Protein AF-A0A7V2IBV8-F1 (afdb_monomer)

Structure (mmCIF, N/CA/C/O backbone):
data_AF-A0A7V2IBV8-F1
#
_entry.id   AF-A0A7V2IBV8-F1
#
loop_
_atom_site.group_PDB
_atom_site.id
_atom_site.type_symbol
_atom_site.label_atom_id
_atom_site.label_alt_id
_atom_site.label_comp_id
_atom_site.label_asym_id
_atom_site.label_entity_id
_atom_site.label_seq_id
_atom_site.pdbx_PDB_ins_code
_atom_site.Cartn_x
_atom_site.Cartn_y
_atom_site.Cartn_z
_atom_site.occupancy
_atom_site.B_iso_or_equiv
_atom_site.auth_seq_id
_atom_site.auth_comp_id
_atom_site.auth_asym_id
_atom_site.auth_atom_id
_atom_site.pdbx_PDB_model_num
ATOM 1 N N . MET A 1 1 ? 35.297 37.757 -36.495 1.00 44.62 1 MET A N 1
ATOM 2 C CA . MET A 1 1 ? 34.012 38.480 -36.380 1.00 44.62 1 MET A CA 1
ATOM 3 C C . MET A 1 1 ? 33.900 39.013 -34.962 1.00 44.62 1 MET A C 1
ATOM 5 O O . MET A 1 1 ? 33.622 38.251 -34.048 1.00 44.62 1 MET A O 1
ATOM 9 N N . HIS A 1 2 ? 34.219 40.292 -34.773 1.00 39.28 2 HIS A N 1
ATOM 10 C CA . HIS A 1 2 ? 34.050 40.992 -33.503 1.00 39.28 2 HIS A CA 1
ATOM 11 C C . HIS A 1 2 ? 32.586 41.405 -33.332 1.00 39.28 2 HIS A C 1
ATOM 13 O O . HIS A 1 2 ? 32.023 42.020 -34.237 1.00 39.28 2 HIS A O 1
ATOM 19 N N . ARG A 1 3 ? 31.988 41.108 -32.174 1.00 49.66 3 ARG A N 1
ATOM 20 C CA . ARG A 1 3 ? 30.781 41.791 -31.694 1.00 49.66 3 ARG A CA 1
ATOM 21 C C . ARG A 1 3 ? 30.911 42.106 -30.206 1.00 49.66 3 ARG A C 1
ATOM 23 O O . ARG A 1 3 ? 31.011 41.217 -29.370 1.00 49.66 3 ARG A O 1
ATOM 30 N N . THR A 1 4 ? 30.938 43.403 -29.944 1.00 48.22 4 THR A N 1
ATOM 31 C CA . THR A 1 4 ? 30.864 44.109 -28.664 1.00 48.22 4 THR A CA 1
ATOM 32 C C . THR A 1 4 ? 29.471 43.964 -28.029 1.00 48.22 4 THR A C 1
ATOM 34 O O . THR A 1 4 ? 28.487 44.008 -28.771 1.00 48.22 4 THR A O 1
ATOM 37 N N . PRO A 1 5 ? 29.347 43.889 -26.691 1.00 62.25 5 PRO A N 1
ATOM 38 C CA . PRO A 1 5 ? 28.114 44.221 -25.974 1.00 62.25 5 PRO A CA 1
ATOM 39 C C . PRO A 1 5 ? 28.159 45.630 -25.327 1.00 62.25 5 PRO A C 1
ATOM 41 O O . PRO A 1 5 ? 29.247 46.151 -25.072 1.00 62.25 5 PRO A O 1
ATOM 44 N N . PRO A 1 6 ? 26.996 46.276 -25.094 1.00 52.66 6 PRO A N 1
ATOM 45 C CA . PRO A 1 6 ? 26.903 47.700 -24.774 1.00 52.66 6 PRO A CA 1
ATOM 46 C C . PRO A 1 6 ? 26.998 48.030 -23.275 1.00 52.66 6 PRO A C 1
ATOM 48 O O . PRO A 1 6 ? 26.854 47.179 -22.401 1.00 52.66 6 PRO A O 1
ATOM 51 N N . ALA A 1 7 ? 27.233 49.319 -23.026 1.00 40.72 7 ALA A N 1
ATOM 52 C CA . ALA A 1 7 ? 27.441 49.968 -21.740 1.00 40.72 7 ALA A CA 1
ATOM 53 C C . ALA A 1 7 ? 26.173 50.103 -20.875 1.00 40.72 7 ALA A C 1
ATOM 55 O O . ALA A 1 7 ? 25.093 50.395 -21.387 1.00 40.72 7 ALA A O 1
ATOM 56 N N . THR A 1 8 ? 26.354 50.062 -19.550 1.00 43.19 8 THR A N 1
ATOM 57 C CA . THR A 1 8 ? 25.396 50.602 -18.572 1.00 43.19 8 THR A CA 1
ATOM 58 C C . THR A 1 8 ? 26.091 51.496 -17.543 1.00 43.19 8 THR A C 1
ATOM 60 O O . THR A 1 8 ? 26.910 51.066 -16.739 1.00 43.19 8 THR A O 1
ATOM 63 N N . VAL A 1 9 ? 25.725 52.770 -17.671 1.00 44.34 9 VAL A N 1
ATOM 64 C CA . VAL A 1 9 ? 25.751 53.945 -16.789 1.00 44.34 9 VAL A CA 1
ATOM 65 C C . VAL A 1 9 ? 26.036 53.701 -15.298 1.00 44.34 9 VAL A C 1
ATOM 67 O O . VAL A 1 9 ? 25.312 52.988 -14.609 1.00 44.34 9 VAL A O 1
ATOM 70 N N . GLY A 1 10 ? 27.048 54.415 -14.791 1.00 34.19 10 GLY A N 1
ATOM 71 C CA . GLY A 1 10 ? 27.382 54.525 -13.373 1.00 34.19 10 GLY A CA 1
ATOM 72 C C . GLY A 1 10 ? 26.438 55.451 -12.598 1.00 34.19 10 GLY A C 1
ATOM 73 O O . GLY A 1 10 ? 26.256 56.619 -12.945 1.00 34.19 10 GLY A O 1
ATOM 74 N N . GLY A 1 11 ? 25.877 54.926 -11.508 1.00 35.75 11 GLY A N 1
ATOM 75 C CA . GLY A 1 11 ? 25.189 55.691 -10.471 1.00 35.75 11 GLY A CA 1
ATOM 76 C C . GLY A 1 11 ? 26.185 56.211 -9.435 1.00 35.75 11 GLY A C 1
ATOM 77 O O . GLY A 1 11 ? 26.921 55.442 -8.822 1.00 35.75 11 GLY A O 1
ATOM 78 N N . ARG A 1 12 ? 26.220 57.534 -9.258 1.00 38.97 12 ARG A N 1
ATOM 79 C CA . ARG A 1 12 ? 27.031 58.232 -8.252 1.00 38.97 12 ARG A CA 1
ATOM 80 C C . ARG A 1 12 ? 26.492 57.976 -6.842 1.00 38.97 12 ARG A C 1
ATOM 82 O O . ARG A 1 12 ? 25.310 58.190 -6.584 1.00 38.97 12 ARG A O 1
ATOM 89 N N . ALA A 1 13 ? 27.390 57.610 -5.931 1.00 38.94 13 ALA A N 1
ATOM 90 C CA . ALA A 1 13 ? 27.161 57.610 -4.491 1.00 38.94 13 ALA A CA 1
ATOM 91 C C . ALA A 1 13 ? 26.890 59.038 -3.978 1.00 38.94 13 ALA A C 1
ATOM 93 O O . ALA A 1 13 ? 27.551 59.993 -4.396 1.00 38.94 13 ALA A O 1
ATOM 94 N N . ARG A 1 14 ? 25.927 59.178 -3.060 1.00 44.12 14 ARG A N 1
ATOM 95 C CA . ARG A 1 14 ? 25.696 60.394 -2.265 1.00 44.12 14 ARG A CA 1
ATOM 96 C C . ARG A 1 14 ? 26.063 60.130 -0.796 1.00 44.12 14 ARG A C 1
ATOM 98 O O . ARG A 1 14 ? 25.846 59.009 -0.339 1.00 44.12 14 ARG A O 1
ATOM 105 N N . PRO A 1 15 ? 26.626 61.121 -0.082 1.00 40.22 15 PRO A N 1
ATOM 106 C CA . PRO A 1 15 ? 27.240 60.917 1.224 1.00 40.22 15 PRO A CA 1
ATOM 107 C C . PRO A 1 15 ? 26.240 60.982 2.384 1.00 40.22 15 PRO A C 1
ATOM 109 O O . PRO A 1 15 ? 25.151 61.546 2.263 1.00 40.22 15 PRO A O 1
ATOM 112 N N . ALA A 1 16 ? 26.666 60.388 3.500 1.00 39.97 16 ALA A N 1
ATOM 113 C CA . ALA A 1 16 ? 26.000 60.368 4.794 1.00 39.97 16 ALA A CA 1
ATOM 114 C C . ALA A 1 16 ? 25.806 61.782 5.366 1.00 39.97 16 ALA A C 1
ATOM 116 O O . ALA A 1 16 ? 26.677 62.641 5.231 1.00 39.97 16 ALA A O 1
ATOM 117 N N . LEU A 1 17 ? 24.663 61.993 6.019 1.00 38.12 17 LEU A N 1
ATOM 118 C CA . LEU A 1 17 ? 24.371 63.178 6.817 1.00 38.12 17 LEU A CA 1
ATOM 119 C C . LEU A 1 17 ? 24.191 62.752 8.273 1.00 38.12 17 LEU A C 1
ATOM 121 O O . LEU A 1 17 ? 23.223 62.075 8.620 1.00 38.12 17 LEU A O 1
ATOM 125 N N . ASP A 1 18 ? 25.148 63.179 9.091 1.00 35.75 18 ASP A N 1
ATOM 126 C CA . ASP A 1 18 ? 25.077 63.226 10.545 1.00 35.75 18 ASP A CA 1
ATOM 127 C C . ASP A 1 18 ? 23.963 64.178 10.996 1.00 35.75 18 ASP A C 1
ATOM 129 O O . ASP A 1 18 ? 23.793 65.269 10.447 1.00 35.75 18 ASP A O 1
ATOM 133 N N . THR A 1 19 ? 23.229 63.801 12.043 1.00 44.44 19 THR A N 1
ATOM 134 C CA . THR A 1 19 ? 22.403 64.735 12.825 1.00 44.44 19 THR A CA 1
ATOM 135 C C . THR A 1 19 ? 22.547 64.458 14.327 1.00 44.44 19 THR A C 1
ATOM 137 O O . THR A 1 19 ? 22.815 63.321 14.716 1.00 44.44 19 THR A O 1
ATOM 140 N N . PRO A 1 20 ? 22.450 65.500 15.178 1.00 40.41 20 PRO A N 1
ATOM 141 C CA . PRO A 1 20 ? 23.102 65.542 16.483 1.00 40.41 20 PRO A CA 1
ATOM 142 C C . PRO A 1 20 ? 22.219 65.035 17.626 1.00 40.41 20 PRO A C 1
ATOM 144 O O . PRO A 1 20 ? 20.991 65.052 17.555 1.00 40.41 20 PRO A O 1
ATOM 147 N N . GLY A 1 21 ? 22.889 64.636 18.709 1.00 36.41 21 GLY A N 1
ATOM 148 C CA . GLY A 1 21 ? 22.291 64.104 19.928 1.00 36.41 21 GLY A CA 1
ATOM 149 C C . GLY A 1 21 ? 21.342 65.057 20.660 1.00 36.41 21 GLY A C 1
ATOM 150 O O . GLY A 1 21 ? 21.490 66.279 20.646 1.00 36.41 21 GLY A O 1
ATOM 151 N N . SER A 1 22 ? 20.382 64.446 21.349 1.00 38.75 22 SER A N 1
ATOM 152 C CA . SER A 1 22 ? 19.512 65.062 22.351 1.00 38.75 22 SER A CA 1
ATOM 153 C C . SER A 1 22 ? 19.588 64.275 23.669 1.00 38.75 22 SER A C 1
ATOM 155 O O . SER A 1 22 ? 19.982 63.107 23.656 1.00 38.75 22 SER A O 1
ATOM 157 N N . PRO A 1 23 ? 19.305 64.933 24.807 1.00 40.56 23 PRO A N 1
ATOM 158 C CA . PRO A 1 23 ? 19.934 64.643 26.094 1.00 40.56 23 PRO A CA 1
ATOM 159 C C . PRO A 1 23 ? 19.293 63.484 26.868 1.00 40.56 23 PRO A C 1
ATOM 161 O O . PRO A 1 23 ? 18.140 63.116 26.656 1.00 40.56 23 PRO A O 1
ATOM 164 N N . ALA A 1 24 ? 20.077 62.935 27.800 1.00 42.97 24 ALA A N 1
ATOM 165 C CA . ALA A 1 24 ? 19.685 61.881 28.725 1.00 42.97 24 ALA A CA 1
ATOM 166 C C . ALA A 1 24 ? 18.507 62.316 29.614 1.00 42.97 24 ALA A C 1
ATOM 168 O O . ALA A 1 24 ? 18.587 63.325 30.314 1.00 42.97 24 ALA A O 1
ATOM 169 N N . VAL A 1 25 ? 17.432 61.526 29.600 1.00 41.84 25 VAL A N 1
ATOM 170 C CA . VAL A 1 25 ? 16.296 61.651 30.519 1.00 41.84 25 VAL A CA 1
ATOM 171 C C . VAL A 1 25 ? 16.452 60.617 31.633 1.00 41.84 25 VAL A C 1
ATOM 173 O O . VAL A 1 25 ? 16.573 59.418 31.384 1.00 41.84 25 VAL A O 1
ATOM 176 N N . GLU A 1 26 ? 16.476 61.119 32.864 1.00 37.09 26 GLU A N 1
ATOM 177 C CA . GLU A 1 26 ? 16.541 60.376 34.121 1.00 37.09 26 GLU A CA 1
ATOM 178 C C . GLU A 1 26 ? 15.322 59.457 34.319 1.00 37.09 26 GLU A C 1
ATOM 180 O O . GLU A 1 26 ? 14.175 59.841 34.091 1.00 37.09 26 GLU A O 1
ATOM 185 N N . SER A 1 27 ? 15.581 58.230 34.775 1.00 42.06 27 SER A N 1
ATOM 186 C CA . SER A 1 27 ? 14.567 57.201 35.033 1.00 42.06 27 SER A CA 1
ATOM 187 C C . SER A 1 27 ? 13.895 57.403 36.404 1.00 42.06 27 SER A C 1
ATOM 189 O O . SER A 1 27 ? 14.610 57.496 37.407 1.00 42.06 27 SER A O 1
ATOM 191 N N . PRO A 1 28 ? 12.552 57.404 36.520 1.00 40.28 28 PRO A N 1
ATOM 192 C CA . PRO A 1 28 ? 11.890 57.425 37.820 1.00 40.28 28 PRO A CA 1
ATOM 193 C C . PRO A 1 28 ? 11.952 56.050 38.503 1.00 40.28 28 PRO A C 1
ATOM 195 O O . PRO A 1 28 ? 11.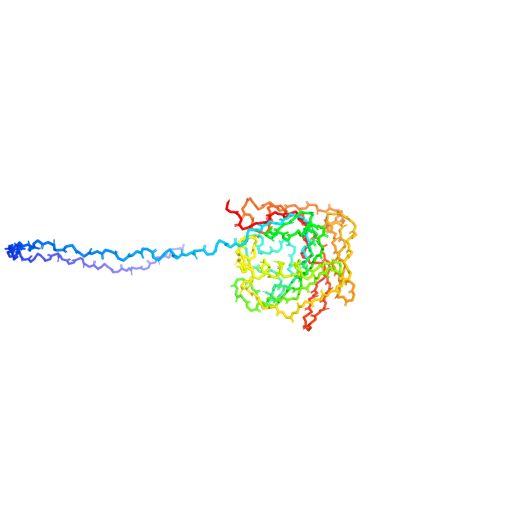703 55.011 37.892 1.00 40.28 28 PRO A O 1
ATOM 198 N N . ARG A 1 29 ? 12.255 56.050 39.806 1.00 41.25 29 ARG A N 1
ATOM 199 C CA . ARG A 1 29 ? 12.291 54.858 40.668 1.00 41.25 29 ARG A CA 1
ATOM 200 C C . ARG A 1 29 ? 10.909 54.197 40.771 1.00 41.25 29 ARG A C 1
ATOM 202 O O . ARG A 1 29 ? 9.930 54.850 41.121 1.00 41.25 29 ARG A O 1
ATOM 209 N N . SER A 1 30 ? 10.871 52.886 40.536 1.00 44.25 30 SER A N 1
ATOM 210 C CA . SER A 1 30 ? 9.695 52.022 40.705 1.00 44.25 30 SER A CA 1
ATOM 211 C C . SER A 1 30 ? 9.292 51.869 42.187 1.00 44.25 30 SER A C 1
ATOM 213 O O . SER A 1 30 ? 10.169 51.625 43.025 1.00 44.25 30 SER A O 1
ATOM 215 N N . PRO A 1 31 ? 7.998 51.983 42.551 1.00 41.47 31 PRO A N 1
ATOM 216 C CA . PRO A 1 31 ? 7.512 51.612 43.875 1.00 41.47 31 PRO A CA 1
ATOM 217 C C . PRO A 1 31 ? 7.353 50.086 44.024 1.00 41.47 31 PRO A C 1
ATOM 219 O O . PRO A 1 31 ? 7.038 49.361 43.085 1.00 41.47 31 PRO A O 1
ATOM 222 N N . ARG A 1 32 ? 7.602 49.612 45.251 1.00 41.69 32 ARG A N 1
ATOM 223 C CA . ARG A 1 32 ? 7.674 48.202 45.678 1.00 41.69 32 ARG A CA 1
ATOM 224 C C . ARG A 1 32 ? 6.439 47.388 45.267 1.00 41.69 32 ARG A C 1
ATOM 226 O O . ARG A 1 32 ? 5.314 47.805 45.524 1.00 41.69 32 ARG A O 1
ATOM 233 N N . SER A 1 33 ? 6.676 46.201 44.704 1.00 44.00 33 SER A N 1
ATOM 234 C CA . SER A 1 33 ? 5.651 45.233 44.315 1.00 44.00 33 SER A CA 1
ATOM 235 C C . SER A 1 33 ? 4.967 44.600 45.532 1.00 44.00 33 SER A C 1
ATOM 237 O O . SER A 1 33 ? 5.590 43.957 46.376 1.00 44.00 33 SER A O 1
ATOM 239 N N . THR A 1 34 ? 3.652 44.766 45.609 1.00 44.41 34 THR A N 1
ATOM 240 C CA . THR A 1 34 ? 2.746 43.948 46.420 1.00 44.41 34 THR A CA 1
ATOM 241 C C . THR A 1 34 ? 2.543 42.601 45.721 1.00 44.41 34 THR A C 1
ATOM 243 O O . THR A 1 34 ? 2.338 42.552 44.510 1.00 44.41 34 THR A O 1
ATOM 246 N N . SER A 1 35 ? 2.631 41.495 46.467 1.00 50.44 35 SER A N 1
ATOM 247 C CA . SER A 1 35 ? 2.553 40.137 45.920 1.00 50.44 35 SER A CA 1
ATOM 248 C C . SER A 1 35 ? 1.189 39.848 45.281 1.00 50.44 35 SER A C 1
ATOM 250 O O . SER A 1 35 ? 0.189 39.698 45.989 1.00 50.44 35 SER A O 1
ATOM 252 N N . CYS A 1 36 ? 1.153 39.685 43.961 1.00 41.44 36 CYS A N 1
ATOM 253 C CA . CYS A 1 36 ? 0.068 38.979 43.291 1.00 41.44 36 CYS A CA 1
ATOM 254 C C . CYS A 1 36 ? 0.323 37.475 43.438 1.00 41.44 36 CYS A C 1
ATOM 256 O O . CYS A 1 36 ? 1.345 36.970 42.980 1.00 41.44 36 CYS A O 1
ATOM 258 N N . ARG A 1 37 ? -0.583 36.766 44.120 1.00 46.78 37 ARG A N 1
ATOM 259 C CA . ARG A 1 37 ? -0.595 35.299 44.128 1.00 46.78 37 ARG A CA 1
ATOM 260 C C . ARG A 1 37 ? -0.941 34.807 42.726 1.00 46.78 37 ARG A C 1
ATOM 262 O O . ARG A 1 37 ? -1.961 35.198 42.168 1.00 46.78 37 ARG A O 1
ATOM 269 N N . GLU A 1 38 ? -0.080 33.955 42.199 1.00 43.56 38 GLU A N 1
ATOM 270 C CA . GLU A 1 38 ? -0.241 33.257 40.928 1.00 43.56 38 GLU A CA 1
ATOM 271 C C . GLU A 1 38 ? -1.393 32.235 41.041 1.00 43.56 38 GLU A C 1
ATOM 273 O O . GLU A 1 38 ? -1.467 31.520 42.049 1.00 43.56 38 GLU A O 1
ATOM 278 N N . PRO A 1 39 ? -2.337 32.171 40.082 1.00 48.34 39 PRO A N 1
ATOM 279 C CA . PRO A 1 39 ? -3.362 31.135 40.090 1.00 48.34 39 PRO A CA 1
ATOM 280 C C . PRO A 1 39 ? -2.721 29.765 39.804 1.00 48.34 39 PRO A C 1
ATOM 282 O O . PRO A 1 39 ? -1.734 29.687 39.072 1.00 48.34 39 PRO A O 1
ATOM 285 N N . PRO A 1 40 ? -3.248 28.669 40.376 1.00 44.59 40 PRO A N 1
ATOM 286 C CA . PRO A 1 40 ? -2.667 27.350 40.182 1.00 44.59 40 PRO A CA 1
ATOM 287 C C . PRO A 1 40 ? -2.731 26.942 38.707 1.00 44.59 40 PRO A C 1
ATOM 289 O O . PRO A 1 40 ? -3.790 27.008 38.085 1.00 44.59 40 PRO A O 1
ATOM 292 N N . ASN A 1 41 ? -1.580 26.498 38.190 1.00 46.75 41 ASN A N 1
ATOM 293 C CA . ASN A 1 41 ? -1.392 25.889 36.876 1.00 46.75 41 ASN A CA 1
ATOM 294 C C . ASN A 1 41 ? -2.554 24.954 36.514 1.00 46.75 41 ASN A C 1
ATOM 296 O O . ASN A 1 41 ? -2.626 23.818 36.994 1.00 46.75 41 ASN A O 1
ATOM 300 N N . LEU A 1 42 ? -3.417 25.404 35.602 1.00 46.16 42 LEU A N 1
ATOM 301 C CA . LEU A 1 42 ? -4.169 24.500 34.746 1.00 46.16 42 LEU A CA 1
ATOM 302 C C . LEU A 1 42 ? -3.126 23.785 33.894 1.00 46.16 42 LEU A C 1
ATOM 304 O O . LEU A 1 42 ? -2.594 24.338 32.936 1.00 46.16 42 LEU A O 1
ATOM 308 N N . ARG A 1 43 ? -2.775 22.566 34.303 1.00 44.38 43 ARG A N 1
ATOM 309 C CA . ARG A 1 43 ? -2.082 21.633 33.426 1.00 44.38 43 ARG A CA 1
ATOM 310 C C . ARG A 1 43 ? -3.000 21.431 32.226 1.00 44.38 43 ARG A C 1
ATOM 312 O O . ARG A 1 43 ? -3.990 20.711 32.334 1.00 44.38 43 ARG A O 1
ATOM 319 N N . GLU A 1 44 ? -2.682 22.080 31.112 1.00 43.38 44 GLU A N 1
ATOM 320 C CA . GLU A 1 44 ? -3.069 21.597 29.794 1.00 43.38 44 GLU A CA 1
ATOM 321 C C . GLU A 1 44 ? -2.534 20.172 29.701 1.00 43.38 44 GLU A C 1
ATOM 323 O O . GLU A 1 44 ? -1.347 19.922 29.491 1.00 43.38 44 GLU A O 1
ATOM 328 N N . GLY A 1 45 ? -3.409 19.216 30.000 1.00 36.12 45 GLY A N 1
ATOM 329 C CA . GLY A 1 45 ? -3.157 17.828 29.707 1.00 36.12 45 GLY A CA 1
ATOM 330 C C . GLY A 1 45 ? -3.117 17.716 28.197 1.00 36.12 45 GLY A C 1
ATOM 331 O O . GLY A 1 45 ? -4.163 17.614 27.562 1.00 36.12 45 GLY A O 1
ATOM 332 N N . THR A 1 46 ? -1.918 17.721 27.621 1.00 42.78 46 THR A N 1
ATOM 333 C CA . THR A 1 46 ? -1.686 17.030 26.361 1.00 42.78 46 THR A CA 1
ATOM 334 C C . THR A 1 46 ? -2.195 15.614 26.591 1.00 42.78 46 THR A C 1
ATOM 336 O O . THR A 1 46 ? -1.550 14.836 27.295 1.00 42.78 46 THR A O 1
ATOM 339 N N . MET A 1 47 ? -3.396 15.299 26.101 1.00 43.78 47 MET A N 1
ATOM 340 C CA . MET A 1 47 ? -3.864 13.922 26.000 1.00 43.78 47 MET A CA 1
ATOM 341 C C . MET A 1 47 ? -2.760 13.191 25.250 1.00 43.78 47 MET A C 1
ATOM 343 O O . MET A 1 47 ? -2.554 13.448 24.065 1.00 43.78 47 MET A O 1
ATOM 347 N N . ALA A 1 48 ? -1.964 12.389 25.956 1.00 60.88 48 ALA A N 1
ATOM 348 C CA . ALA A 1 48 ? -0.906 11.628 25.324 1.00 60.88 48 ALA A CA 1
ATOM 349 C C . ALA A 1 48 ? -1.592 10.753 24.275 1.00 60.88 48 ALA A C 1
ATOM 351 O O . ALA A 1 48 ? -2.377 9.876 24.635 1.00 60.88 48 ALA A O 1
ATOM 352 N N . ALA A 1 49 ? -1.376 11.063 22.994 1.00 77.50 49 ALA A N 1
ATOM 353 C CA . ALA A 1 49 ? -1.995 10.326 21.906 1.00 77.50 49 ALA A CA 1
ATOM 354 C C . ALA A 1 49 ? -1.710 8.834 22.103 1.00 77.50 49 ALA A C 1
ATOM 356 O O . ALA A 1 49 ? -0.571 8.457 22.410 1.00 77.50 49 ALA A O 1
ATOM 357 N N . THR A 1 50 ? -2.749 8.006 21.969 1.00 95.31 50 THR A N 1
ATOM 358 C CA . THR A 1 50 ? -2.659 6.550 22.100 1.00 95.31 50 THR A CA 1
ATOM 359 C C . THR A 1 50 ? -1.462 6.041 21.305 1.00 95.31 50 THR A C 1
ATOM 361 O O . THR A 1 50 ? -1.354 6.285 20.101 1.00 95.31 50 THR A O 1
ATOM 364 N N . ARG A 1 51 ? -0.523 5.377 21.988 1.00 97.44 51 ARG A N 1
ATOM 365 C CA . ARG A 1 51 ? 0.684 4.852 21.345 1.00 97.44 51 ARG A CA 1
ATOM 366 C C . ARG A 1 51 ? 0.323 3.704 20.416 1.00 97.44 51 ARG A C 1
ATOM 368 O O . ARG A 1 51 ? -0.481 2.842 20.780 1.00 97.44 51 ARG A O 1
ATOM 375 N N . TRP A 1 52 ? 0.953 3.680 19.252 1.00 98.19 52 TRP A N 1
ATOM 376 C CA . TRP A 1 52 ? 0.786 2.604 18.293 1.00 98.19 52 TRP A CA 1
ATOM 377 C C . TRP A 1 52 ? 2.087 2.278 17.562 1.00 98.19 52 TRP A C 1
ATOM 379 O O . TRP A 1 52 ? 2.976 3.121 17.415 1.00 98.19 52 TRP A O 1
ATOM 389 N N . TYR A 1 53 ? 2.177 1.032 17.105 1.00 98.31 53 TYR A N 1
ATOM 390 C CA . TYR A 1 53 ? 3.178 0.584 16.146 1.00 98.31 53 TYR A CA 1
ATOM 391 C C . TYR A 1 53 ? 2.571 -0.457 15.205 1.00 98.31 53 TYR A C 1
ATOM 393 O O . TYR A 1 53 ? 1.664 -1.194 15.594 1.00 98.31 53 TYR A O 1
ATOM 401 N N . LEU A 1 54 ? 3.082 -0.524 13.979 1.00 98.75 54 LEU A N 1
ATOM 402 C CA . LEU A 1 54 ? 2.737 -1.524 12.976 1.00 98.75 54 LEU A CA 1
ATOM 403 C C . LEU A 1 54 ? 4.014 -1.995 12.281 1.00 98.75 54 LEU A C 1
ATOM 405 O O . LEU A 1 54 ? 4.838 -1.180 11.873 1.00 98.75 54 LEU A O 1
ATOM 409 N N . LYS A 1 55 ? 4.152 -3.303 12.095 1.00 98.62 55 LYS A N 1
ATOM 410 C CA . LYS A 1 55 ? 5.243 -3.929 11.354 1.00 98.62 55 LYS A CA 1
ATOM 411 C C . LYS A 1 55 ? 4.696 -5.007 10.435 1.00 98.62 55 LYS A C 1
ATOM 413 O O . LYS A 1 55 ? 3.887 -5.843 10.848 1.00 98.62 55 LYS A O 1
ATOM 418 N N . GLY A 1 56 ? 5.138 -5.013 9.185 1.00 98.56 56 GLY A N 1
ATOM 419 C CA . GLY A 1 56 ? 4.612 -5.962 8.215 1.00 98.56 56 GLY A CA 1
ATOM 420 C 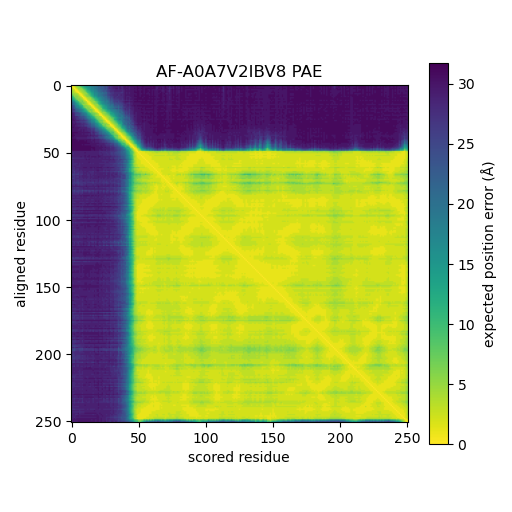C . GLY A 1 56 ? 5.106 -5.759 6.795 1.00 98.56 56 GLY A C 1
ATOM 421 O O . GLY A 1 56 ? 6.144 -5.147 6.554 1.00 98.56 56 GLY A O 1
ATOM 422 N N . GLN A 1 57 ? 4.336 -6.306 5.857 1.00 98.75 57 GLN A N 1
ATOM 423 C CA . GLN A 1 57 ? 4.643 -6.311 4.429 1.00 98.75 57 GLN A CA 1
ATOM 424 C C . GLN A 1 57 ? 3.675 -5.404 3.677 1.00 98.75 57 GLN A C 1
ATOM 426 O O . GLN A 1 57 ? 2.459 -5.498 3.870 1.00 98.75 57 GLN A O 1
ATOM 431 N N . GLY A 1 58 ? 4.217 -4.544 2.821 1.00 98.69 58 GLY A N 1
ATOM 432 C CA . GLY A 1 58 ? 3.467 -3.666 1.938 1.00 98.69 58 GLY A CA 1
ATOM 433 C C . GLY A 1 58 ? 3.515 -4.128 0.488 1.00 98.69 58 GLY A C 1
ATOM 434 O O . GLY A 1 58 ? 4.549 -4.583 -0.007 1.00 98.69 58 GLY A O 1
ATOM 435 N N . TYR A 1 59 ? 2.372 -4.000 -0.177 1.00 98.81 59 TYR A N 1
ATOM 436 C CA . TYR A 1 59 ? 2.141 -4.364 -1.568 1.00 98.81 59 TYR A CA 1
ATOM 437 C C . TYR A 1 59 ? 1.589 -3.127 -2.284 1.00 98.81 59 TYR A C 1
ATOM 439 O O . TYR A 1 59 ? 0.375 -2.946 -2.354 1.00 98.81 59 TYR A O 1
ATOM 447 N N . GLU A 1 60 ? 2.464 -2.262 -2.799 1.00 98.38 60 GLU A N 1
ATOM 448 C CA . GLU A 1 60 ? 2.080 -0.997 -3.436 1.00 98.38 60 GLU A CA 1
ATOM 449 C C . GLU A 1 60 ? 2.080 -1.104 -4.964 1.00 98.38 60 GLU A C 1
ATOM 451 O O . GLU A 1 60 ? 3.129 -1.152 -5.612 1.00 98.38 60 GLU A O 1
ATOM 456 N N . PHE A 1 61 ? 0.882 -1.081 -5.548 1.00 98.62 61 PHE A N 1
ATOM 457 C CA . PHE A 1 61 ? 0.665 -0.967 -6.986 1.00 98.62 61 PHE A CA 1
ATOM 458 C C . PHE A 1 61 ? 0.248 0.465 -7.325 1.00 98.62 61 PHE A C 1
ATOM 460 O O . PHE A 1 61 ? -0.814 0.915 -6.898 1.00 98.62 61 PHE A O 1
ATOM 467 N N . CYS A 1 62 ? 1.057 1.171 -8.113 1.00 97.38 62 CYS A N 1
ATOM 468 C CA . CYS A 1 62 ? 0.842 2.574 -8.476 1.00 97.38 62 CYS A CA 1
ATOM 469 C C . CYS A 1 62 ? 0.693 2.731 -9.994 1.00 97.38 62 CYS A C 1
ATOM 471 O O . CYS A 1 62 ? 1.368 2.053 -10.765 1.00 97.38 62 CYS A O 1
ATOM 473 N N . ASN A 1 63 ? -0.139 3.672 -10.445 1.00 98.31 63 ASN A N 1
ATOM 474 C CA . ASN A 1 63 ? -0.333 3.974 -11.874 1.00 98.31 63 ASN A CA 1
ATOM 475 C C . ASN A 1 63 ? 0.853 4.697 -12.542 1.00 98.31 63 ASN A C 1
ATOM 477 O O . ASN A 1 63 ? 0.868 4.885 -13.758 1.00 98.31 63 ASN A O 1
ATOM 481 N N . CYS A 1 64 ? 1.822 5.141 -11.749 1.00 98.12 64 CYS A N 1
ATOM 482 C CA . CYS A 1 64 ? 3.062 5.749 -12.207 1.00 98.12 64 CYS A CA 1
ATOM 483 C C . CYS A 1 64 ? 3.891 4.803 -13.091 1.00 98.12 64 CYS A C 1
ATOM 485 O O . CYS A 1 64 ? 3.814 3.580 -12.965 1.00 98.12 64 CYS A O 1
ATOM 487 N N . GLN A 1 65 ? 4.754 5.368 -13.939 1.00 97.19 65 GLN A N 1
ATOM 488 C CA . GLN A 1 65 ? 5.819 4.588 -14.578 1.00 97.19 65 GLN A CA 1
ATOM 489 C C . GLN A 1 65 ? 6.803 4.037 -13.530 1.00 97.19 65 GLN A C 1
ATOM 491 O O . GLN A 1 65 ? 6.852 4.525 -12.395 1.00 97.19 65 GLN A O 1
ATOM 496 N N . PHE A 1 66 ? 7.598 3.031 -13.918 1.00 95.56 66 PHE A N 1
ATOM 497 C CA . PHE A 1 66 ? 8.543 2.342 -13.032 1.00 95.56 66 PHE A CA 1
ATOM 498 C C . PHE A 1 66 ? 9.384 3.309 -12.186 1.00 95.56 66 PHE A C 1
ATOM 500 O O . PHE A 1 66 ? 9.869 4.331 -12.672 1.00 95.56 66 PHE A O 1
ATOM 507 N N . GLY A 1 67 ? 9.525 2.970 -10.905 1.00 89.31 67 GLY A N 1
ATOM 508 C CA . GLY A 1 67 ? 10.185 3.771 -9.880 1.00 89.31 67 GLY A CA 1
ATOM 509 C C . GLY A 1 67 ? 9.224 4.637 -9.058 1.00 89.31 67 GLY A C 1
ATOM 510 O O . GLY A 1 67 ? 9.468 4.819 -7.869 1.00 89.31 67 GLY A O 1
ATOM 511 N N . CYS A 1 68 ? 8.118 5.119 -9.645 1.00 94.56 68 CYS A N 1
ATOM 512 C CA . CYS A 1 68 ? 7.336 6.265 -9.155 1.00 94.56 68 CYS A CA 1
ATOM 513 C C . CYS A 1 68 ? 8.218 7.486 -8.876 1.00 94.56 68 CYS A C 1
ATOM 515 O O . CYS A 1 68 ? 9.002 7.497 -7.931 1.00 94.56 68 CYS A O 1
ATOM 517 N N . GLY A 1 69 ? 8.037 8.569 -9.636 1.00 93.88 69 GLY A N 1
ATOM 518 C CA . GLY A 1 69 ? 8.829 9.796 -9.448 1.00 93.88 69 GLY A CA 1
ATOM 519 C C . GLY A 1 69 ? 8.850 10.306 -7.997 1.00 93.88 69 GLY A C 1
ATOM 520 O O . GLY A 1 69 ? 9.867 10.826 -7.544 1.00 93.88 69 GLY A O 1
ATOM 521 N N . CYS A 1 70 ? 7.777 10.045 -7.246 1.00 93.19 70 CYS A N 1
ATOM 522 C CA . CYS A 1 70 ? 7.639 10.324 -5.821 1.00 93.19 70 CYS A CA 1
ATOM 523 C C . CYS A 1 70 ? 8.781 9.776 -4.939 1.00 93.19 70 CYS A C 1
ATOM 525 O O . CYS A 1 70 ? 9.238 10.466 -4.030 1.00 93.19 70 CYS A O 1
ATOM 527 N N . ASN A 1 71 ? 9.291 8.576 -5.233 1.00 94.06 71 ASN A N 1
ATOM 528 C CA . ASN A 1 71 ? 10.363 7.940 -4.458 1.00 94.06 71 ASN A CA 1
ATOM 529 C C . ASN A 1 71 ? 11.753 8.504 -4.788 1.00 94.06 71 ASN A C 1
ATOM 531 O O . ASN A 1 71 ? 12.711 8.258 -4.064 1.00 94.06 71 ASN A O 1
ATOM 535 N N . PHE A 1 72 ? 11.869 9.270 -5.875 1.00 94.00 72 PHE A N 1
ATOM 536 C CA . PHE A 1 72 ? 13.131 9.795 -6.401 1.00 94.00 72 PHE A CA 1
ATOM 537 C C . PHE A 1 72 ? 13.211 11.328 -6.312 1.00 94.00 72 PHE A C 1
ATOM 539 O O . PHE A 1 72 ? 13.982 11.958 -7.033 1.00 94.00 72 PHE A O 1
ATOM 546 N N . GLY A 1 73 ? 12.407 11.941 -5.434 1.00 89.56 73 GLY A N 1
ATOM 547 C CA . GLY A 1 73 ? 12.382 13.393 -5.225 1.00 89.56 73 GLY A CA 1
ATOM 548 C C . GLY A 1 73 ? 11.610 14.179 -6.291 1.00 89.56 73 GLY A C 1
ATOM 549 O O . GLY A 1 73 ? 11.777 15.392 -6.393 1.00 89.56 73 GLY A O 1
ATOM 550 N N . GLY A 1 74 ? 10.784 13.502 -7.092 1.00 93.00 74 GLY A N 1
ATOM 551 C CA . GLY A 1 74 ? 9.912 14.101 -8.100 1.00 93.00 74 GLY A CA 1
ATOM 552 C C . GLY A 1 74 ? 8.422 14.018 -7.754 1.00 93.00 74 GLY A C 1
ATOM 553 O O . GLY A 1 74 ? 8.018 13.634 -6.659 1.00 93.00 74 GLY A O 1
ATOM 554 N N . PHE A 1 75 ? 7.590 14.366 -8.735 1.00 95.56 75 PHE A N 1
ATOM 555 C CA . PHE A 1 75 ? 6.127 14.256 -8.681 1.00 95.56 75 PHE A CA 1
ATOM 556 C C . PHE A 1 75 ? 5.644 12.970 -9.382 1.00 95.56 75 PHE A C 1
ATOM 558 O O . PHE A 1 75 ? 6.468 12.264 -9.975 1.00 95.56 75 PHE A O 1
ATOM 565 N N . PRO A 1 76 ? 4.339 12.621 -9.328 1.00 96.88 76 PRO A N 1
ATOM 566 C CA . PRO A 1 76 ? 3.817 11.482 -10.078 1.00 96.88 76 PRO A CA 1
ATOM 567 C C . PRO A 1 76 ? 4.203 11.563 -11.559 1.00 96.88 76 PRO A C 1
ATOM 569 O O . PRO A 1 76 ? 3.956 12.562 -12.229 1.00 96.88 76 PRO A O 1
ATOM 572 N N . ASN A 1 77 ? 4.811 10.494 -12.065 1.00 96.69 77 ASN A N 1
ATOM 573 C CA . ASN A 1 77 ? 5.202 10.326 -13.467 1.00 96.69 77 ASN A CA 1
ATOM 574 C C . ASN A 1 77 ? 4.211 9.414 -14.214 1.00 96.69 77 ASN A C 1
ATOM 576 O O . ASN A 1 77 ? 4.588 8.667 -15.118 1.00 96.69 77 ASN A O 1
ATOM 580 N N . SER A 1 78 ? 2.946 9.432 -13.797 1.00 97.19 78 SER A N 1
ATOM 581 C CA . SER A 1 78 ? 1.825 8.881 -14.556 1.00 97.19 78 SER A CA 1
ATOM 582 C C . SER A 1 78 ? 1.527 9.767 -15.772 1.00 97.19 78 SER A C 1
ATOM 584 O O . SER A 1 78 ? 1.885 10.944 -15.811 1.00 97.19 78 SER A O 1
ATOM 586 N N . GLN A 1 79 ? 0.859 9.211 -16.782 1.00 94.12 79 GLN A N 1
ATOM 587 C CA . GLN A 1 79 ? 0.587 9.922 -18.037 1.00 94.12 79 GLN A CA 1
ATOM 588 C C . GLN A 1 79 ? -0.276 11.183 -17.852 1.00 94.12 79 GLN A C 1
ATOM 590 O O . GLN A 1 79 ? -0.097 12.156 -18.579 1.00 94.12 79 GLN A O 1
ATOM 595 N N . ASP A 1 80 ? -1.207 11.161 -16.898 1.00 96.06 80 ASP A N 1
ATOM 596 C CA . ASP A 1 80 ? -2.129 12.263 -16.604 1.00 96.06 80 ASP A CA 1
ATOM 597 C C . ASP A 1 80 ? -1.706 13.099 -15.380 1.00 96.06 80 ASP A C 1
ATOM 599 O O . ASP A 1 80 ? -2.431 14.006 -14.977 1.00 96.06 80 ASP A O 1
ATOM 603 N N . GLY A 1 81 ? -0.544 12.804 -14.783 1.00 96.38 81 GLY A N 1
ATOM 604 C CA . GLY A 1 81 ? -0.037 13.478 -13.584 1.00 96.38 81 GLY A CA 1
ATOM 605 C C . GLY A 1 81 ? -0.780 13.136 -12.286 1.00 96.38 81 GLY A C 1
ATOM 606 O O . GLY A 1 81 ? -0.463 13.704 -11.240 1.00 96.38 81 GLY A O 1
ATOM 607 N N . SER A 1 82 ? -1.747 12.213 -12.321 1.00 98.06 82 SER A N 1
ATOM 608 C CA . SER A 1 82 ? -2.488 11.763 -11.136 1.00 98.06 82 SER A CA 1
ATOM 609 C C . SER A 1 82 ? -1.720 10.716 -10.325 1.00 98.06 82 SER A C 1
ATOM 611 O O . SER A 1 82 ? -0.876 9.995 -10.862 1.00 98.06 82 SER A O 1
ATOM 613 N N . CYS A 1 83 ? -2.049 10.564 -9.043 1.00 98.44 83 CYS A N 1
ATOM 614 C CA . CYS A 1 83 ? -1.556 9.462 -8.218 1.00 98.44 83 CYS A CA 1
ATOM 615 C C . CYS A 1 83 ? -2.715 8.518 -7.884 1.00 98.44 83 CYS A C 1
ATOM 617 O O . CYS A 1 83 ? -3.649 8.887 -7.171 1.00 98.44 83 CYS A O 1
ATOM 619 N N . ARG A 1 84 ? -2.677 7.299 -8.427 1.00 98.62 84 ARG A N 1
ATOM 620 C CA . ARG A 1 84 ? -3.672 6.250 -8.173 1.00 98.62 84 ARG A CA 1
ATOM 621 C C . ARG A 1 84 ? -2.970 4.980 -7.738 1.00 98.62 84 ARG A C 1
ATOM 623 O O . ARG A 1 84 ? -2.006 4.572 -8.387 1.00 98.62 84 ARG A O 1
ATOM 630 N N . ALA A 1 85 ? -3.476 4.349 -6.687 1.00 98.62 85 ALA A N 1
ATOM 631 C CA . ALA A 1 85 ? -2.847 3.162 -6.138 1.00 98.62 85 ALA A CA 1
ATOM 632 C C . ALA A 1 85 ? -3.848 2.157 -5.565 1.00 98.62 85 ALA A C 1
ATOM 634 O O . ALA A 1 85 ? -4.896 2.534 -5.038 1.00 98.62 85 ALA A O 1
ATOM 635 N N . LEU A 1 86 ? -3.473 0.882 -5.638 1.00 98.88 86 LEU A N 1
ATOM 636 C CA . LEU A 1 86 ? -3.959 -0.172 -4.757 1.00 98.88 86 LEU A CA 1
ATOM 637 C C . LEU A 1 86 ? -2.798 -0.547 -3.836 1.00 98.88 86 LEU A C 1
ATOM 639 O O . LEU A 1 86 ? -1.761 -1.009 -4.309 1.00 98.88 86 LEU A O 1
ATOM 643 N N . VAL A 1 87 ? -2.971 -0.349 -2.532 1.00 98.81 87 VAL A N 1
ATOM 644 C CA . VAL A 1 87 ? -1.947 -0.672 -1.534 1.00 98.81 87 VAL A CA 1
ATOM 645 C C . VAL A 1 87 ? -2.491 -1.726 -0.592 1.00 98.81 87 VAL A C 1
ATOM 647 O O . VAL A 1 87 ? -3.464 -1.477 0.112 1.00 98.81 87 VAL A O 1
ATOM 650 N N . GLY A 1 88 ? -1.874 -2.901 -0.588 1.00 98.75 88 GLY A N 1
ATOM 651 C CA . GLY A 1 88 ? -2.156 -3.972 0.359 1.00 98.75 88 GLY A CA 1
ATOM 652 C C . GLY A 1 88 ? -1.177 -3.961 1.526 1.00 98.75 88 GLY A C 1
ATOM 653 O O . GLY A 1 88 ? 0.003 -3.670 1.337 1.00 98.75 88 GLY A O 1
ATOM 654 N N . LEU A 1 89 ? -1.644 -4.318 2.720 1.00 98.81 89 LEU A N 1
ATOM 655 C CA . LEU A 1 89 ? -0.820 -4.496 3.913 1.00 98.81 89 LEU A CA 1
ATOM 656 C C . LEU A 1 89 ? -1.123 -5.848 4.562 1.00 98.81 89 LEU A C 1
ATOM 658 O O . LEU A 1 89 ? -2.283 -6.214 4.768 1.00 98.81 89 LEU A O 1
ATOM 662 N N . ALA A 1 90 ? -0.065 -6.564 4.927 1.00 98.75 90 ALA A N 1
ATOM 663 C CA . ALA A 1 90 ? -0.123 -7.704 5.831 1.00 98.75 90 ALA A CA 1
ATOM 664 C C . ALA A 1 90 ? 0.632 -7.339 7.111 1.00 98.75 90 ALA A C 1
ATOM 666 O O . ALA A 1 90 ? 1.866 -7.309 7.121 1.00 98.75 90 ALA A O 1
ATOM 667 N N . ILE A 1 91 ? -0.108 -7.023 8.175 1.00 98.88 91 ILE A N 1
ATOM 668 C CA . ILE A 1 91 ? 0.455 -6.643 9.471 1.00 98.88 91 ILE A CA 1
ATOM 669 C C . ILE A 1 91 ? 0.880 -7.926 10.186 1.00 98.88 91 ILE A C 1
ATOM 671 O O . ILE A 1 91 ? 0.048 -8.765 10.526 1.00 98.88 91 ILE A O 1
ATOM 675 N N . GLY A 1 92 ? 2.185 -8.099 10.385 1.00 98.69 92 GLY A N 1
ATOM 676 C CA . GLY A 1 92 ? 2.730 -9.229 11.138 1.00 98.69 92 GLY A CA 1
ATOM 677 C C . GLY A 1 92 ? 2.633 -8.985 12.639 1.00 98.69 92 GLY A C 1
ATOM 678 O O . GLY A 1 92 ? 2.135 -9.828 13.377 1.00 98.69 92 GLY A O 1
ATOM 679 N N . GLU A 1 93 ? 3.042 -7.793 13.067 1.00 98.69 93 GLU A N 1
ATOM 680 C CA . GLU A 1 93 ? 3.009 -7.351 14.459 1.00 98.69 93 GLU A CA 1
ATOM 681 C C . GLU A 1 93 ? 2.425 -5.942 14.518 1.00 98.69 93 GLU A C 1
ATOM 683 O O . GLU A 1 93 ? 2.738 -5.095 13.680 1.00 98.69 93 GLU A O 1
ATOM 688 N N . GLY A 1 94 ? 1.596 -5.652 15.513 1.00 98.19 94 GLY A N 1
ATOM 689 C CA . GLY A 1 94 ? 1.099 -4.299 15.687 1.00 98.19 94 GLY A CA 1
ATOM 690 C C . GLY A 1 94 ? 0.226 -4.146 16.913 1.00 98.19 94 GLY A C 1
ATOM 691 O O . GLY A 1 94 ? -0.394 -5.099 17.377 1.00 98.19 94 GLY A O 1
ATOM 692 N N . ARG A 1 95 ? 0.163 -2.926 17.433 1.00 98.56 95 ARG A N 1
ATOM 693 C CA . ARG A 1 95 ? -0.679 -2.583 18.576 1.00 98.56 95 ARG A CA 1
ATOM 694 C C . ARG A 1 95 ? -1.087 -1.122 18.511 1.00 98.56 95 ARG A C 1
ATOM 696 O O . ARG A 1 95 ? -0.301 -0.290 18.070 1.00 98.56 95 ARG A O 1
ATOM 703 N N . CYS A 1 96 ? -2.280 -0.815 19.006 1.00 98.38 96 CYS A N 1
ATOM 704 C CA . CYS A 1 96 ? -2.756 0.542 19.249 1.00 98.38 96 CYS A CA 1
ATOM 705 C C . CYS A 1 96 ? -3.414 0.606 20.632 1.00 98.38 96 CYS A C 1
ATOM 707 O O . CYS A 1 96 ? -4.516 0.090 20.825 1.00 98.38 96 CYS A O 1
ATOM 709 N N . GLY A 1 97 ? -2.729 1.197 21.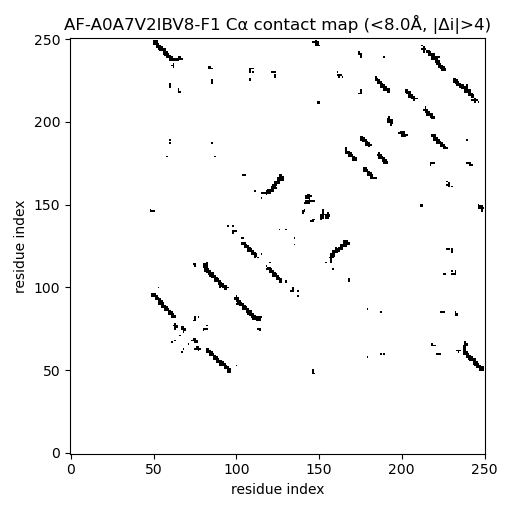613 1.00 97.00 97 GLY A N 1
ATOM 710 C CA . GLY A 1 97 ? -3.130 1.092 23.019 1.00 97.00 97 GLY A CA 1
ATOM 711 C C . GLY A 1 97 ? -3.171 -0.374 23.459 1.00 97.00 97 GLY A C 1
ATOM 712 O O . GLY A 1 97 ? -2.159 -1.063 23.387 1.00 97.00 97 GLY A O 1
ATOM 713 N N . GLU A 1 98 ? -4.348 -0.860 23.849 1.00 97.31 98 GLU A N 1
ATOM 714 C CA . GLU A 1 98 ? -4.573 -2.267 24.223 1.00 97.31 98 GLU A CA 1
ATOM 715 C C . GLU A 1 98 ? -5.053 -3.147 23.051 1.00 97.31 98 GLU A C 1
ATOM 717 O O . GLU A 1 98 ? -5.189 -4.360 23.201 1.00 97.31 98 GLU A O 1
ATOM 722 N N . VAL A 1 99 ? -5.322 -2.565 21.876 1.00 98.62 99 VAL A N 1
ATOM 723 C CA . VAL A 1 99 ? -5.825 -3.302 20.706 1.00 98.62 99 VAL A CA 1
ATOM 724 C C . VAL A 1 99 ? -4.663 -3.962 19.971 1.00 98.62 99 VAL A C 1
ATOM 726 O O . VAL A 1 99 ? -3.784 -3.273 19.450 1.00 98.62 99 VAL A O 1
ATOM 729 N N . ASP A 1 100 ? -4.672 -5.293 19.900 1.00 98.69 100 ASP A N 1
ATOM 730 C CA . ASP A 1 100 ? -3.752 -6.066 19.062 1.00 98.69 100 ASP A CA 1
ATOM 731 C C . ASP A 1 100 ? -4.148 -5.962 17.581 1.00 98.69 100 ASP A C 1
ATOM 733 O O . ASP A 1 100 ? -5.304 -6.187 17.214 1.00 98.69 100 ASP A O 1
ATOM 737 N N . LEU A 1 101 ? -3.185 -5.610 16.732 1.00 98.81 101 LEU A N 1
ATOM 738 C CA . LEU A 1 101 ? -3.339 -5.468 15.281 1.00 98.81 101 LEU A CA 1
ATOM 739 C C . LEU A 1 101 ? -2.530 -6.523 14.507 1.00 98.81 101 LEU A C 1
ATOM 741 O O . LEU A 1 101 ? -2.538 -6.515 13.274 1.00 98.81 101 LEU A O 1
ATOM 745 N N . GLY A 1 102 ? -1.847 -7.435 15.205 1.00 98.62 102 GLY A N 1
ATOM 746 C CA . GLY A 1 102 ? -1.126 -8.546 14.595 1.00 98.62 102 GLY A CA 1
ATOM 747 C C . GLY A 1 102 ? -2.035 -9.444 13.750 1.00 98.62 102 GLY A C 1
ATOM 748 O O . GLY A 1 102 ? -3.178 -9.734 14.101 1.00 98.62 102 GLY A O 1
ATOM 749 N N . GLY A 1 103 ? -1.529 -9.876 12.596 1.00 98.38 103 GLY A N 1
ATOM 750 C CA . GLY A 1 103 ? -2.231 -10.757 11.659 1.00 98.38 103 GLY A CA 1
ATOM 751 C C . GLY A 1 103 ? -3.305 -10.081 10.799 1.00 98.38 103 GLY A C 1
ATOM 752 O O . GLY A 1 103 ? -3.870 -10.735 9.915 1.00 98.38 103 GLY A O 1
ATOM 753 N N . VAL A 1 104 ? -3.592 -8.791 11.010 1.00 98.75 104 VAL A N 1
ATOM 754 C CA . VAL A 1 104 ? -4.576 -8.068 10.199 1.00 98.75 104 VAL A CA 1
ATOM 755 C C . VAL A 1 104 ? -4.068 -7.905 8.766 1.00 98.75 104 VAL A C 1
ATOM 757 O O . VAL A 1 104 ? -2.947 -7.457 8.516 1.00 98.75 104 VAL A O 1
ATOM 760 N N . LYS A 1 105 ? -4.931 -8.247 7.806 1.00 98.81 105 LYS A N 1
ATOM 761 C CA . LYS A 1 105 ? -4.757 -7.914 6.391 1.00 98.81 105 LYS A CA 1
ATOM 762 C C . LYS A 1 105 ? -5.728 -6.800 6.035 1.00 98.81 105 LYS A C 1
ATOM 764 O O . LYS A 1 105 ? -6.916 -6.888 6.350 1.00 98.81 105 LYS A O 1
ATOM 769 N N . CYS A 1 106 ? -5.229 -5.772 5.371 1.00 98.75 106 CYS A N 1
ATOM 770 C CA . CYS A 1 106 ? -6.040 -4.656 4.907 1.00 98.75 106 CYS A CA 1
ATOM 771 C C . CYS A 1 106 ? -5.505 -4.102 3.586 1.00 98.75 106 CYS A C 1
ATOM 773 O O . CYS A 1 106 ? -4.422 -4.468 3.130 1.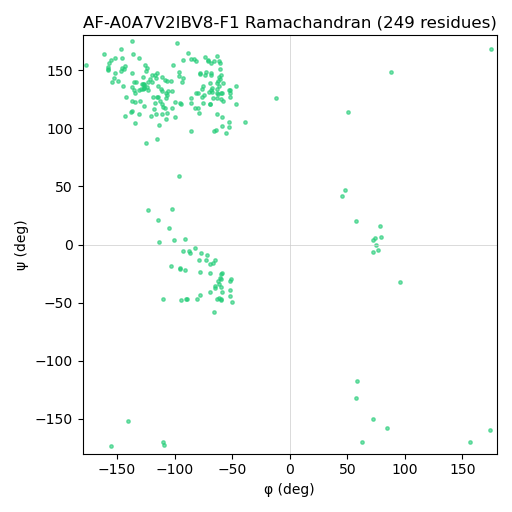00 98.75 106 CYS A O 1
ATOM 775 N N . ALA A 1 107 ? -6.291 -3.248 2.942 1.00 98.81 107 ALA A N 1
ATOM 776 C CA . ALA A 1 107 ? -5.913 -2.569 1.717 1.00 98.81 107 ALA A CA 1
ATOM 777 C C . ALA A 1 107 ? -6.504 -1.159 1.656 1.00 98.81 107 ALA A C 1
ATOM 779 O O . ALA A 1 107 ? -7.492 -0.854 2.325 1.00 98.81 107 ALA A O 1
ATOM 780 N N . GLY A 1 108 ? -5.921 -0.314 0.814 1.00 98.75 108 GLY A N 1
ATOM 781 C CA . GLY A 1 108 ? -6.456 0.988 0.448 1.00 98.75 108 GLY A CA 1
ATOM 782 C C . GLY A 1 108 ? -6.462 1.168 -1.065 1.00 98.75 108 GLY A C 1
ATOM 783 O O . GLY A 1 108 ? -5.471 0.889 -1.741 1.00 98.75 108 GLY A O 1
ATOM 784 N N . LEU A 1 109 ? -7.587 1.640 -1.595 1.00 98.81 109 LEU A N 1
ATOM 785 C CA . LEU A 1 109 ? -7.690 2.191 -2.941 1.00 98.81 109 LEU A CA 1
ATOM 786 C C . LEU A 1 109 ? -7.544 3.698 -2.807 1.00 98.81 109 LEU A C 1
ATOM 788 O O . LEU A 1 109 ? -8.348 4.324 -2.117 1.00 98.81 109 LEU A O 1
ATOM 792 N N . PHE A 1 110 ? -6.563 4.278 -3.485 1.00 98.81 110 PHE A N 1
ATOM 793 C CA . PHE A 1 110 ? -6.277 5.700 -3.384 1.00 98.81 110 PHE A CA 1
ATOM 794 C C . PHE A 1 110 ? -6.320 6.387 -4.739 1.00 98.81 110 PHE A C 1
ATOM 796 O O . PHE A 1 110 ? -5.819 5.863 -5.733 1.00 98.81 110 PHE A O 1
ATOM 803 N N . HIS A 1 111 ? -6.882 7.593 -4.769 1.00 98.75 111 HIS A N 1
ATOM 804 C CA . HIS A 1 111 ? -6.876 8.452 -5.944 1.00 98.75 111 HIS A CA 1
ATOM 805 C C . HIS A 1 111 ? -6.713 9.913 -5.538 1.00 98.75 111 HIS A C 1
ATOM 807 O O . HIS A 1 111 ? -7.648 10.531 -5.028 1.00 98.75 111 HIS A O 1
ATOM 813 N N . TRP A 1 112 ? -5.554 10.473 -5.856 1.00 98.75 112 TRP A N 1
ATOM 814 C CA . TRP A 1 112 ? -5.314 11.907 -5.898 1.00 98.75 112 TRP A CA 1
ATOM 815 C C . TRP A 1 112 ? -5.330 12.383 -7.354 1.00 98.75 112 TRP A C 1
ATOM 817 O O . TRP A 1 112 ? -4.662 11.779 -8.200 1.00 98.75 112 TRP A O 1
ATOM 827 N N . PRO A 1 113 ? -6.061 13.466 -7.679 1.00 98.25 113 PRO A N 1
ATOM 828 C CA . PRO A 1 113 ? -6.071 14.027 -9.031 1.00 98.25 113 PRO A CA 1
ATOM 829 C C . PRO A 1 113 ? -4.688 14.483 -9.515 1.00 98.25 113 PRO A C 1
ATOM 831 O O . PRO A 1 113 ? -4.451 14.525 -10.718 1.00 98.25 113 PRO A O 1
ATOM 834 N N . LYS A 1 114 ? -3.797 14.826 -8.577 1.00 97.62 114 LYS A N 1
ATOM 835 C CA . LYS A 1 114 ? -2.417 15.269 -8.804 1.00 97.62 114 LYS A CA 1
ATOM 836 C C . LYS A 1 114 ? -1.479 14.670 -7.747 1.00 97.62 114 LYS A C 1
ATOM 838 O O . LYS A 1 114 ? -1.746 13.583 -7.232 1.00 97.62 114 LYS A O 1
ATOM 843 N N . ALA A 1 115 ? -0.377 15.350 -7.427 1.00 97.50 115 ALA A N 1
ATOM 844 C CA . ALA A 1 115 ? 0.544 14.931 -6.384 1.00 97.50 115 ALA A CA 1
ATOM 845 C C . ALA A 1 115 ? -0.143 14.874 -5.009 1.00 97.50 115 ALA A C 1
ATOM 847 O O . ALA A 1 115 ? -0.973 15.718 -4.686 1.00 97.50 115 ALA A O 1
ATOM 848 N N . ILE A 1 116 ? 0.247 13.897 -4.181 1.00 97.75 116 ILE A N 1
ATOM 849 C CA . ILE A 1 116 ? -0.379 13.611 -2.875 1.00 97.75 116 ILE A CA 1
ATOM 850 C C . ILE A 1 116 ? -0.466 14.865 -1.988 1.00 97.75 116 ILE A C 1
ATOM 852 O O . ILE A 1 116 ? -1.512 15.149 -1.413 1.00 97.75 116 ILE A O 1
ATOM 856 N N . HIS A 1 117 ? 0.611 15.653 -1.921 1.00 95.88 117 HIS A N 1
ATOM 857 C CA . HIS A 1 117 ? 0.688 16.862 -1.090 1.00 95.88 117 HIS A CA 1
ATOM 858 C C . HIS A 1 117 ? -0.251 18.000 -1.533 1.00 95.88 117 HIS A C 1
ATOM 860 O O . HIS A 1 117 ? -0.491 18.915 -0.751 1.00 95.88 117 HIS A O 1
ATOM 866 N N . GLU A 1 118 ? -0.793 17.956 -2.756 1.00 97.88 118 GLU A N 1
ATOM 867 C CA . GLU A 1 118 ? -1.822 18.904 -3.209 1.00 97.88 118 GLU A CA 1
ATOM 868 C C . GLU A 1 118 ? -3.209 18.570 -2.628 1.00 97.88 118 GLU A C 1
ATOM 870 O O . GLU A 1 118 ? -4.150 19.345 -2.782 1.00 97.88 118 GLU A O 1
ATOM 875 N N . GLY A 1 119 ? -3.352 17.429 -1.945 1.00 98.19 119 GLY A N 1
ATOM 876 C CA . GLY A 1 119 ? -4.594 17.011 -1.312 1.00 98.19 119 GLY A CA 1
ATOM 877 C C . GLY A 1 119 ? -5.654 16.565 -2.318 1.00 98.19 119 GLY A C 1
ATOM 878 O O . GLY A 1 119 ? -5.354 16.026 -3.385 1.00 98.19 119 GLY A O 1
ATOM 879 N N . HIS A 1 120 ? -6.925 16.752 -1.953 1.00 98.50 120 HIS A N 1
ATOM 880 C CA . HIS A 1 120 ? -8.091 16.323 -2.743 1.00 98.50 120 HIS A CA 1
ATOM 881 C C . HIS A 1 120 ? -8.128 14.817 -3.053 1.00 98.50 120 HIS A C 1
ATOM 883 O O . HIS A 1 120 ? -8.812 14.377 -3.982 1.00 98.50 120 HIS A O 1
ATOM 889 N N . GLY A 1 121 ? -7.403 14.023 -2.268 1.00 98.69 121 GLY A N 1
ATOM 890 C CA . GLY A 1 121 ? -7.402 12.581 -2.375 1.00 98.69 121 GLY A CA 1
ATOM 891 C C . GLY A 1 121 ? -8.732 11.973 -1.959 1.00 98.69 121 GLY A C 1
ATOM 892 O O . GLY A 1 121 ? -9.498 12.520 -1.158 1.00 98.69 121 GLY A O 1
ATOM 893 N N . ARG A 1 122 ? -8.985 10.779 -2.476 1.00 98.81 122 ARG A N 1
ATOM 894 C CA . ARG A 1 122 ? -10.061 9.899 -2.031 1.00 98.81 122 ARG A CA 1
ATOM 895 C C . ARG A 1 122 ? -9.472 8.544 -1.696 1.00 98.81 122 ARG A C 1
ATOM 897 O O . ARG A 1 122 ? -8.648 8.041 -2.461 1.00 98.81 122 ARG A O 1
ATOM 904 N N . ALA A 1 123 ? -9.919 7.971 -0.586 1.00 98.75 123 ALA A N 1
ATOM 905 C CA . ALA A 1 123 ? -9.506 6.650 -0.145 1.00 98.75 123 ALA A CA 1
ATOM 906 C C . ALA A 1 123 ? -10.720 5.760 0.124 1.00 98.75 123 ALA A C 1
ATOM 908 O O . ALA A 1 123 ? -11.697 6.202 0.729 1.00 98.75 123 ALA A O 1
ATOM 909 N N . VAL A 1 124 ? -10.645 4.500 -0.291 1.00 98.81 124 VAL A N 1
ATOM 910 C CA . VAL A 1 124 ? -11.538 3.438 0.185 1.00 98.81 124 VAL A CA 1
ATOM 911 C C . VAL A 1 124 ? -10.677 2.397 0.862 1.00 98.81 124 VAL A C 1
ATOM 913 O O . VAL A 1 124 ? -9.722 1.907 0.261 1.00 98.81 124 VAL A O 1
ATOM 916 N N . PHE A 1 125 ? -11.016 2.060 2.098 1.00 98.81 125 PHE A N 1
ATOM 917 C CA . PHE A 1 125 ? -10.299 1.037 2.843 1.00 98.81 125 PHE A CA 1
ATOM 918 C C . PHE A 1 125 ? -11.008 -0.303 2.739 1.00 98.81 125 PHE A C 1
ATOM 920 O O . PHE A 1 125 ? -12.235 -0.380 2.644 1.00 98.81 125 PHE A O 1
ATOM 927 N N . VAL A 1 126 ? -10.221 -1.368 2.783 1.00 98.81 126 VAL A N 1
ATOM 928 C CA . VAL A 1 126 ? -10.709 -2.736 2.879 1.00 98.81 126 VAL A CA 1
ATOM 929 C C . VAL A 1 126 ? -10.011 -3.429 4.034 1.00 98.81 126 VAL A C 1
ATOM 931 O O . VAL A 1 126 ? -8.802 -3.290 4.199 1.00 98.81 126 VAL A O 1
ATOM 934 N N . VAL A 1 127 ? -10.757 -4.200 4.813 1.00 98.81 127 VAL A N 1
ATOM 935 C CA . VAL A 1 127 ? -10.204 -5.105 5.825 1.00 98.81 127 VAL A CA 1
ATOM 936 C C . VAL A 1 127 ? -10.695 -6.523 5.582 1.00 98.81 127 VAL A C 1
ATOM 938 O O . VAL A 1 127 ? -11.785 -6.735 5.042 1.00 98.81 127 VAL A O 1
ATOM 941 N N . ASP A 1 128 ? -9.893 -7.495 5.994 1.00 98.19 128 ASP A N 1
ATOM 942 C CA . ASP A 1 128 ? -10.321 -8.888 6.021 1.00 98.19 128 ASP A CA 1
ATOM 943 C C . ASP A 1 128 ? -11.556 -9.058 6.942 1.00 98.19 128 ASP A C 1
ATOM 945 O O . ASP A 1 128 ? -11.665 -8.362 7.960 1.00 98.19 128 ASP A O 1
ATOM 949 N N . PRO A 1 129 ? -12.512 -9.960 6.639 1.00 98.31 129 PRO A N 1
ATOM 950 C CA . PRO A 1 129 ? -13.703 -10.141 7.465 1.00 98.31 129 PRO A CA 1
ATOM 951 C C . PRO A 1 129 ? -13.395 -10.537 8.914 1.00 98.31 129 PRO A C 1
ATOM 953 O O . PRO A 1 129 ? -14.198 -10.243 9.795 1.00 98.31 129 PRO A O 1
ATOM 956 N N . ALA A 1 130 ? -12.236 -11.155 9.174 1.00 97.44 130 ALA A N 1
ATOM 957 C CA . ALA A 1 130 ? -11.802 -11.509 10.523 1.00 97.44 130 ALA A CA 1
ATOM 958 C C . ALA A 1 130 ? -11.359 -10.302 11.376 1.00 97.44 130 ALA A C 1
ATOM 960 O O . ALA A 1 130 ? -11.198 -10.442 12.587 1.00 97.44 130 ALA A O 1
ATOM 961 N N . THR A 1 131 ? -11.147 -9.121 10.783 1.00 98.56 131 THR A N 1
ATOM 962 C CA . THR A 1 131 ? -10.744 -7.914 11.519 1.00 98.56 131 THR A CA 1
ATOM 963 C C . THR A 1 131 ? -11.893 -7.412 12.393 1.00 98.56 131 THR A C 1
ATOM 965 O O . THR A 1 131 ? -12.965 -7.077 11.904 1.00 98.56 131 THR A O 1
ATOM 968 N N . THR A 1 132 ? -11.696 -7.325 13.700 1.00 98.69 132 THR A N 1
ATOM 969 C CA . THR A 1 132 ? -12.750 -6.918 14.644 1.00 98.69 132 THR A CA 1
ATOM 970 C C . THR A 1 132 ? -13.047 -5.415 14.574 1.00 98.69 132 THR A C 1
ATOM 972 O O . THR A 1 132 ? -12.225 -4.638 14.092 1.00 98.69 132 THR A O 1
ATOM 975 N N . ASP A 1 133 ? -14.206 -4.974 15.068 1.00 98.56 133 ASP A N 1
ATOM 976 C CA . ASP A 1 133 ? -14.552 -3.542 15.083 1.00 98.56 133 ASP A CA 1
ATOM 977 C C . ASP A 1 133 ? -13.550 -2.676 15.878 1.00 98.56 133 ASP A C 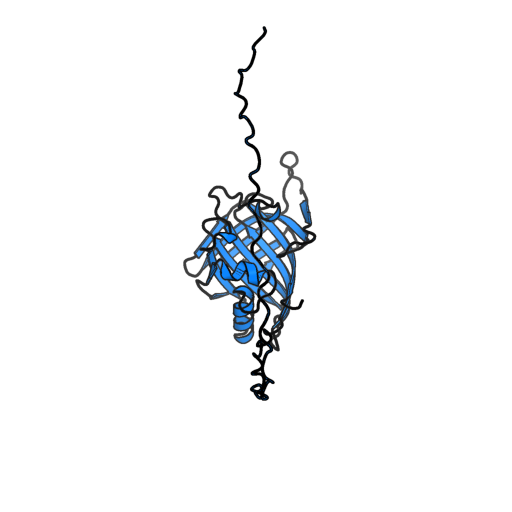1
ATOM 979 O O . ASP A 1 133 ? -13.158 -1.631 15.361 1.00 98.56 133 ASP A O 1
ATOM 983 N N . PRO A 1 134 ? -13.028 -3.099 17.053 1.00 98.69 134 PRO A N 1
ATOM 984 C CA . PRO A 1 134 ? -11.949 -2.370 17.725 1.00 98.69 134 PRO A CA 1
ATOM 985 C C . PRO A 1 134 ? -10.672 -2.235 16.883 1.00 98.69 134 PRO A C 1
ATOM 987 O O . PRO A 1 134 ? -10.016 -1.197 16.924 1.00 98.69 134 PRO A O 1
ATOM 990 N N . GLN A 1 135 ? -10.319 -3.262 16.101 1.00 98.88 135 GLN A N 1
ATOM 991 C CA . GLN A 1 135 ? -9.169 -3.197 15.192 1.00 98.88 135 GLN A CA 1
ATOM 992 C C . GLN A 1 135 ? -9.429 -2.237 14.030 1.00 98.88 135 GLN A C 1
ATOM 994 O O . GLN A 1 135 ? -8.540 -1.474 13.661 1.00 98.88 135 GLN A O 1
ATOM 999 N N . VAL A 1 136 ? -10.644 -2.246 13.471 1.00 98.81 136 VAL A N 1
ATOM 1000 C CA . VAL A 1 136 ? -11.052 -1.295 12.427 1.00 98.81 136 VAL A CA 1
ATOM 1001 C C . VAL A 1 136 ? -10.962 0.139 12.934 1.00 98.81 136 VAL A C 1
ATOM 1003 O O . VAL A 1 136 ? -10.378 0.976 12.254 1.00 98.81 136 VAL A O 1
ATOM 1006 N N . GLU A 1 137 ? -11.490 0.415 14.125 1.00 98.56 137 GLU A N 1
ATOM 1007 C CA . GLU A 1 137 ? -11.454 1.746 14.733 1.00 98.56 137 GLU A CA 1
ATOM 1008 C C . GLU A 1 137 ? -10.010 2.216 14.969 1.00 98.56 137 GLU A C 1
ATOM 1010 O O . GLU A 1 137 ? -9.638 3.322 14.577 1.00 98.56 137 GLU A O 1
ATOM 1015 N N . ALA A 1 138 ? -9.153 1.348 15.516 1.00 98.62 138 ALA A N 1
ATOM 1016 C CA . ALA A 1 138 ? -7.735 1.651 15.695 1.00 98.62 138 ALA A CA 1
ATOM 1017 C C . ALA A 1 138 ? -7.030 1.963 14.362 1.00 98.62 138 ALA A C 1
ATOM 1019 O O . ALA A 1 138 ? -6.325 2.967 14.251 1.00 98.62 138 ALA A O 1
ATOM 1020 N N . LEU A 1 139 ? -7.245 1.143 13.328 1.00 98.75 139 LEU A N 1
ATOM 1021 C CA . LEU A 1 139 ? -6.674 1.377 11.999 1.00 98.75 139 LEU A CA 1
ATOM 1022 C C . LEU A 1 139 ? -7.219 2.650 11.350 1.00 98.75 139 LEU A C 1
ATOM 1024 O O . LEU A 1 139 ? -6.463 3.345 10.677 1.00 98.75 139 LEU A O 1
ATOM 1028 N N . ALA A 1 140 ? -8.491 2.987 11.566 1.00 98.50 140 ALA A N 1
ATOM 1029 C CA . ALA A 1 140 ? -9.080 4.220 11.060 1.00 98.50 140 ALA A CA 1
ATOM 1030 C C . ALA A 1 140 ? -8.393 5.451 11.667 1.00 98.50 140 ALA A C 1
ATOM 1032 O O . ALA A 1 140 ? -7.997 6.351 10.924 1.00 98.50 140 ALA A O 1
ATOM 1033 N N . GLN A 1 141 ? -8.179 5.472 12.985 1.00 98.44 141 GLN A N 1
ATOM 1034 C CA . GLN A 1 141 ? -7.471 6.570 13.654 1.00 98.44 141 GLN A CA 1
ATOM 1035 C C . GLN A 1 141 ? -6.001 6.669 13.211 1.00 98.44 141 GLN A C 1
ATOM 1037 O O . GLN A 1 141 ? -5.487 7.774 13.025 1.00 98.44 141 GLN A O 1
ATOM 1042 N N . ILE A 1 142 ? -5.328 5.532 12.988 1.00 98.62 142 ILE A N 1
ATOM 1043 C CA . ILE A 1 142 ? -3.957 5.507 12.455 1.00 98.62 142 ILE A CA 1
ATOM 1044 C C . ILE A 1 142 ? -3.935 6.039 11.020 1.00 98.62 142 ILE A C 1
ATOM 1046 O O . ILE A 1 142 ? -3.265 7.029 10.759 1.00 98.62 142 ILE A O 1
ATOM 1050 N N . PHE A 1 143 ? -4.683 5.435 10.090 1.00 98.56 143 PHE A N 1
ATOM 1051 C CA . PHE A 1 143 ? -4.589 5.733 8.654 1.00 98.56 143 PHE A CA 1
ATOM 1052 C C . PHE A 1 143 ? -5.110 7.120 8.272 1.00 98.56 143 PHE A C 1
ATOM 1054 O O . PHE A 1 143 ? -4.670 7.686 7.275 1.00 98.56 143 PHE A O 1
ATOM 1061 N N . THR A 1 144 ? -6.006 7.704 9.067 1.00 98.19 144 THR A N 1
ATOM 1062 C CA . THR A 1 144 ? -6.432 9.104 8.897 1.00 98.19 144 THR A CA 1
ATOM 1063 C C . THR A 1 144 ? -5.469 10.111 9.534 1.00 98.19 144 THR A C 1
ATOM 1065 O O . THR A 1 144 ? -5.662 11.315 9.382 1.00 98.19 144 THR A O 1
ATOM 1068 N N . GLY A 1 145 ? -4.417 9.642 10.214 1.00 97.50 145 GLY A N 1
ATOM 1069 C CA . GLY A 1 145 ? -3.400 10.478 10.851 1.00 97.50 145 GLY A CA 1
ATOM 1070 C C . GLY A 1 145 ? -3.818 11.065 12.202 1.00 97.50 145 GLY A C 1
ATOM 1071 O O . GLY A 1 145 ? -3.064 11.848 12.775 1.00 97.50 145 GLY A O 1
ATOM 1072 N N . GLN A 1 146 ? -4.981 10.690 12.747 1.00 97.50 146 GLN A N 1
ATOM 1073 C CA . GLN A 1 146 ? -5.499 11.241 14.009 1.00 97.50 146 GLN A CA 1
ATOM 1074 C C . GLN A 1 146 ? -4.589 10.955 15.209 1.00 97.50 146 GLN A C 1
ATOM 1076 O O . GLN A 1 146 ? -4.518 11.765 16.131 1.00 97.50 146 GLN A O 1
ATOM 1081 N N . LEU A 1 147 ? -3.877 9.824 15.200 1.00 97.31 147 LEU A N 1
ATOM 1082 C CA . LEU A 1 147 ? -2.923 9.464 16.258 1.00 97.31 147 LEU A CA 1
ATOM 1083 C C . LEU A 1 147 ? -1.489 9.945 15.992 1.00 97.31 147 LEU A C 1
ATOM 1085 O O . LEU A 1 147 ? -0.591 9.613 16.772 1.00 97.31 147 LEU A O 1
ATOM 1089 N N . GLY A 1 148 ? -1.261 10.704 14.916 1.00 96.69 148 GLY A N 1
ATOM 1090 C CA . GLY A 1 148 ? 0.076 11.093 14.464 1.00 96.69 148 GLY A CA 1
ATOM 1091 C C . GLY A 1 148 ? 0.948 9.895 14.065 1.00 96.69 148 GLY A C 1
ATOM 1092 O O . GLY A 1 148 ? 0.470 8.760 14.007 1.00 96.69 148 GLY A O 1
ATOM 1093 N N . GLY A 1 149 ? 2.238 10.144 13.833 1.00 96.06 149 GLY A N 1
ATOM 1094 C CA . GLY A 1 149 ? 3.227 9.131 13.465 1.00 96.06 149 GLY A CA 1
ATOM 1095 C C . GLY A 1 149 ? 3.329 8.870 11.962 1.00 96.06 149 GLY A C 1
ATOM 1096 O O . GLY A 1 149 ? 2.354 8.956 11.207 1.00 96.06 149 GLY A O 1
ATOM 1097 N N . ASN A 1 150 ? 4.535 8.523 11.516 1.00 93.94 150 ASN A N 1
ATOM 1098 C CA . ASN A 1 150 ? 4.803 8.243 10.109 1.00 93.94 150 ASN A CA 1
ATOM 1099 C C . ASN A 1 150 ? 4.225 6.884 9.676 1.00 93.94 150 ASN A C 1
ATOM 1101 O O . ASN A 1 150 ? 4.241 5.938 10.464 1.00 93.94 150 ASN A O 1
ATOM 1105 N N . PRO A 1 151 ? 3.755 6.751 8.419 1.00 96.75 151 PRO A N 1
ATOM 1106 C CA . PRO A 1 151 ? 3.618 7.803 7.403 1.00 96.75 151 PRO A CA 1
ATOM 1107 C C . PRO A 1 151 ? 2.279 8.556 7.486 1.00 96.75 151 PRO A C 1
ATOM 1109 O O . PRO A 1 151 ? 2.033 9.490 6.721 1.00 96.75 151 PRO A O 1
ATOM 1112 N N . TRP A 1 152 ? 1.371 8.119 8.356 1.00 97.88 152 TRP A N 1
ATOM 1113 C CA . TRP A 1 152 ? -0.041 8.477 8.264 1.00 97.88 152 TRP A CA 1
ATOM 1114 C C . TRP A 1 152 ? -0.373 9.880 8.759 1.00 97.88 152 TRP A C 1
ATOM 1116 O O . TRP A 1 152 ? -1.336 10.462 8.270 1.00 97.88 152 TRP A O 1
ATOM 1126 N N . GLU A 1 153 ? 0.444 10.474 9.628 1.00 97.06 153 GLU A N 1
ATOM 1127 C CA . GLU A 1 153 ? 0.317 11.895 9.976 1.00 97.06 153 GLU A CA 1
ATOM 1128 C C . GLU A 1 153 ? 0.494 12.820 8.765 1.00 97.06 153 GLU A C 1
ATOM 1130 O O . GLU A 1 153 ? -0.102 13.893 8.707 1.00 97.06 153 GLU A O 1
ATOM 1135 N N . ILE A 1 154 ? 1.276 12.381 7.773 1.00 96.62 154 ILE A N 1
ATOM 1136 C CA . ILE A 1 154 ? 1.510 13.107 6.522 1.00 96.62 154 ILE A CA 1
ATOM 1137 C C . ILE A 1 154 ? 0.450 12.725 5.488 1.00 96.62 154 ILE A C 1
ATOM 1139 O O . ILE A 1 154 ? -0.110 13.598 4.830 1.00 96.62 154 ILE A O 1
ATOM 1143 N N . LEU A 1 155 ? 0.175 11.427 5.318 1.00 98.00 155 LEU A N 1
ATOM 1144 C CA . LEU A 1 155 ? -0.705 10.941 4.251 1.00 98.00 155 LEU A CA 1
ATOM 1145 C C . LEU A 1 155 ? -2.193 11.138 4.559 1.00 98.00 155 LEU A C 1
ATOM 1147 O O . LEU A 1 155 ? -2.938 11.563 3.676 1.00 98.00 155 LEU A O 1
ATOM 1151 N N . GLY A 1 156 ? -2.623 10.849 5.788 1.00 98.31 156 GLY A N 1
ATOM 1152 C CA . GLY A 1 156 ? -4.023 10.879 6.225 1.00 98.31 156 GLY A CA 1
ATOM 1153 C C . GLY A 1 156 ? -4.762 12.178 5.877 1.00 98.31 156 GLY A C 1
ATOM 1154 O O . GLY A 1 156 ? -5.817 12.116 5.245 1.00 98.31 156 GLY A O 1
ATOM 1155 N N . PRO A 1 157 ? -4.192 13.362 6.175 1.00 98.50 157 PRO A N 1
ATOM 1156 C CA . PRO A 1 157 ? -4.819 14.651 5.864 1.00 98.50 157 PRO A CA 1
ATOM 1157 C C . PRO A 1 157 ? -4.995 14.955 4.368 1.00 98.50 157 PRO A C 1
ATOM 1159 O O . PRO A 1 157 ? -5.700 15.896 4.009 1.00 98.50 157 PRO A O 1
ATOM 1162 N N . THR A 1 158 ? -4.348 14.201 3.475 1.00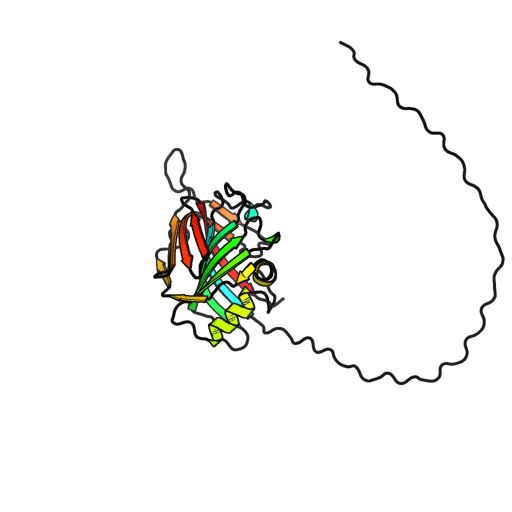 98.62 158 THR A N 1
ATOM 1163 C CA . THR A 1 158 ? -4.365 14.486 2.031 1.00 98.62 158 THR A CA 1
ATOM 1164 C C . THR A 1 158 ? -5.557 13.874 1.300 1.00 98.62 158 THR A C 1
ATOM 1166 O O . THR A 1 158 ? -5.750 14.151 0.113 1.00 98.62 158 THR A O 1
ATOM 1169 N N . PHE A 1 159 ? -6.362 13.047 1.973 1.00 98.69 159 PHE A N 1
ATOM 1170 C CA . PHE A 1 159 ? -7.513 12.382 1.376 1.00 98.69 159 PHE A CA 1
ATOM 1171 C C . PHE A 1 159 ? -8.759 12.414 2.263 1.00 98.69 159 PHE A C 1
ATOM 1173 O O . PHE A 1 159 ? -8.710 12.638 3.466 1.00 98.69 159 PHE A O 1
ATOM 1180 N N . THR A 1 160 ? -9.903 12.134 1.644 1.00 98.56 160 THR A N 1
ATOM 1181 C CA . THR A 1 160 ? -11.181 11.901 2.324 1.00 98.56 160 THR A CA 1
ATOM 1182 C C . THR A 1 160 ? -11.593 10.440 2.176 1.00 98.56 160 THR A C 1
ATOM 1184 O O . THR A 1 160 ? -11.539 9.874 1.078 1.00 98.56 160 THR A O 1
ATOM 1187 N N . VAL A 1 161 ? -12.014 9.817 3.276 1.00 98.62 161 VAL A N 1
ATOM 1188 C CA . VAL A 1 161 ? -12.465 8.419 3.278 1.00 98.62 161 VAL A CA 1
ATOM 1189 C C . VAL A 1 161 ? -13.858 8.328 2.663 1.00 98.62 161 VAL A C 1
ATOM 1191 O O . VAL A 1 161 ? -14.791 8.969 3.135 1.00 98.62 161 VAL A O 1
ATOM 1194 N N . GLN A 1 162 ? -13.992 7.535 1.603 1.00 98.31 162 GLN A N 1
ATOM 1195 C CA . GLN A 1 162 ? -15.247 7.338 0.871 1.00 98.31 162 GLN A CA 1
ATOM 1196 C C . GLN A 1 162 ? -16.015 6.102 1.350 1.00 98.31 162 GLN A C 1
ATOM 1198 O O . GLN A 1 162 ? -17.218 5.994 1.130 1.00 98.31 162 GLN A O 1
ATOM 1203 N N . GLY A 1 163 ? -15.331 5.156 1.996 1.00 97.81 163 GLY A N 1
ATOM 1204 C CA . GLY A 1 163 ? -15.961 3.958 2.530 1.00 97.81 163 GLY A CA 1
ATOM 1205 C C . GLY A 1 163 ? -14.972 2.958 3.115 1.00 97.81 163 GLY A C 1
ATOM 1206 O O . GLY A 1 163 ? -13.759 3.057 2.915 1.00 97.81 163 GLY A O 1
ATOM 1207 N N . LEU A 1 164 ? -15.540 1.980 3.816 1.00 98.44 164 LEU A N 1
ATOM 1208 C CA . LEU A 1 164 ? -14.871 0.789 4.317 1.00 98.44 164 LEU A CA 1
ATOM 1209 C C . LEU A 1 164 ? -15.600 -0.442 3.770 1.00 98.44 164 LEU A C 1
ATOM 1211 O O . LEU A 1 164 ? -16.824 -0.528 3.860 1.00 98.44 164 LEU A O 1
ATOM 1215 N N . VAL A 1 165 ? -14.849 -1.403 3.244 1.00 98.38 165 VAL A N 1
ATOM 1216 C CA . VAL A 1 165 ? -15.365 -2.702 2.800 1.00 98.38 165 VAL A CA 1
ATOM 1217 C C . VAL A 1 165 ? -14.751 -3.812 3.650 1.00 98.38 165 VAL A C 1
ATOM 1219 O O . VAL A 1 165 ? -13.581 -3.754 4.020 1.00 98.38 165 VAL A O 1
ATOM 1222 N N . ARG A 1 166 ? -15.538 -4.843 3.957 1.00 98.56 166 ARG A N 1
ATOM 1223 C CA . ARG A 1 166 ? -15.051 -6.093 4.551 1.00 98.56 166 ARG A CA 1
ATOM 1224 C C . ARG A 1 166 ? -15.089 -7.169 3.474 1.00 98.56 166 ARG A C 1
ATOM 1226 O O . ARG A 1 166 ? -16.175 -7.519 3.021 1.00 98.56 166 ARG A O 1
ATOM 1233 N N . ALA A 1 167 ? -13.932 -7.654 3.043 1.00 98.56 167 ALA A N 1
ATOM 1234 C CA . ALA A 1 167 ? -13.838 -8.633 1.962 1.00 98.56 167 ALA A CA 1
ATOM 1235 C C . ALA A 1 167 ? -12.621 -9.545 2.160 1.00 98.56 167 ALA A C 1
ATOM 1237 O O . ALA A 1 167 ? -11.581 -9.040 2.588 1.00 98.56 167 ALA A O 1
ATOM 1238 N N . PRO A 1 168 ? -12.721 -10.860 1.875 1.00 98.69 168 PRO A N 1
ATOM 1239 C CA . PRO A 1 168 ? -11.593 -11.782 1.986 1.00 98.69 168 PRO A CA 1
ATOM 1240 C C . PRO A 1 168 ? -10.352 -11.288 1.239 1.00 98.69 168 PRO A C 1
ATOM 1242 O O . PRO A 1 168 ? -10.429 -10.924 0.060 1.00 98.69 168 PRO A O 1
ATOM 1245 N N . ILE A 1 169 ? -9.205 -11.297 1.926 1.00 98.81 169 ILE A N 1
ATOM 1246 C CA . ILE A 1 169 ? -7.918 -10.885 1.357 1.00 98.81 169 ILE A CA 1
ATOM 1247 C C . ILE A 1 169 ? -6.993 -12.094 1.257 1.00 98.81 169 ILE A C 1
ATOM 1249 O O . ILE A 1 169 ? -6.676 -12.744 2.255 1.00 98.81 169 ILE A O 1
ATOM 1253 N N . THR A 1 170 ? -6.504 -12.360 0.047 1.00 98.62 170 THR A N 1
ATOM 1254 C CA . THR A 1 170 ? -5.535 -13.426 -0.230 1.00 98.62 170 THR A CA 1
ATOM 1255 C C . THR A 1 170 ? -4.251 -12.848 -0.803 1.00 98.62 170 THR A C 1
ATOM 1257 O O . THR A 1 170 ? -4.266 -11.912 -1.604 1.00 98.62 170 THR A O 1
ATOM 1260 N N . ILE A 1 171 ? -3.127 -13.401 -0.354 1.00 98.56 171 ILE A N 1
ATOM 1261 C CA . ILE A 1 171 ? -1.793 -13.030 -0.810 1.00 98.56 171 ILE A CA 1
ATOM 1262 C C . ILE A 1 171 ? -1.104 -14.311 -1.259 1.00 98.56 171 ILE A C 1
ATOM 1264 O O . ILE A 1 171 ? -0.934 -15.243 -0.474 1.00 98.56 171 ILE A O 1
ATOM 1268 N N . GLU A 1 172 ? -0.730 -14.356 -2.529 1.00 98.44 172 GLU A N 1
ATOM 1269 C CA . GLU A 1 172 ? -0.078 -15.496 -3.167 1.00 98.44 172 GLU A CA 1
ATOM 1270 C C . GLU A 1 172 ? 1.331 -15.089 -3.603 1.00 98.44 172 GLU A C 1
ATOM 1272 O O . GLU A 1 172 ? 1.557 -13.949 -4.006 1.00 98.44 172 GLU A O 1
ATOM 1277 N N . GLY A 1 173 ? 2.279 -16.026 -3.573 1.00 97.81 173 GLY A N 1
ATOM 1278 C CA . GLY A 1 173 ? 3.658 -15.771 -3.994 1.00 97.81 173 GLY A CA 1
ATOM 1279 C C . GLY A 1 173 ? 4.538 -15.158 -2.901 1.00 97.81 173 GLY A C 1
ATOM 1280 O O . GLY A 1 173 ? 4.304 -15.352 -1.707 1.00 97.81 173 GLY A O 1
ATOM 1281 N N . ARG A 1 174 ? 5.627 -14.497 -3.312 1.00 96.25 174 ARG A N 1
ATOM 1282 C CA . ARG A 1 174 ? 6.616 -13.907 -2.395 1.00 96.25 174 ARG A CA 1
ATOM 1283 C C . ARG A 1 174 ? 7.348 -12.736 -3.044 1.00 96.25 174 ARG A C 1
ATOM 1285 O O . ARG A 1 174 ? 7.777 -12.821 -4.196 1.00 96.25 174 ARG A O 1
ATOM 1292 N N . GLY A 1 175 ? 7.581 -11.685 -2.257 1.00 96.69 175 GLY A N 1
ATOM 1293 C CA . GLY A 1 175 ? 8.366 -10.525 -2.671 1.00 96.69 175 GLY A CA 1
ATOM 1294 C C . GLY A 1 175 ? 7.777 -9.873 -3.918 1.00 96.69 175 GLY A C 1
ATOM 1295 O O . GLY A 1 175 ? 6.564 -9.702 -4.031 1.00 96.69 175 GLY A O 1
ATOM 1296 N N . ARG A 1 176 ? 8.624 -9.585 -4.905 1.00 95.50 176 ARG A N 1
ATOM 1297 C CA . ARG A 1 176 ? 8.208 -9.000 -6.192 1.00 95.50 176 ARG A CA 1
ATOM 1298 C C . ARG A 1 176 ? 7.212 -9.840 -6.981 1.00 95.50 176 ARG A C 1
ATOM 1300 O O . ARG A 1 176 ? 6.431 -9.265 -7.727 1.00 95.50 176 ARG A O 1
ATOM 1307 N N . LYS A 1 177 ? 7.247 -11.166 -6.831 1.00 97.94 177 LYS A N 1
ATOM 1308 C CA . LYS A 1 177 ? 6.366 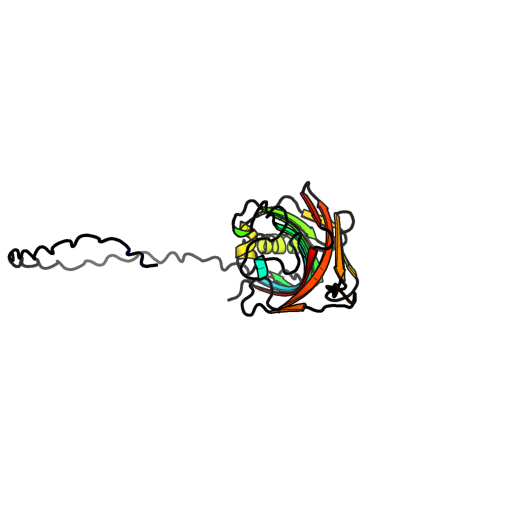-12.109 -7.533 1.00 97.94 177 LYS A CA 1
ATOM 1309 C C . LYS A 1 177 ? 5.186 -12.461 -6.634 1.00 97.94 177 LYS A C 1
ATOM 1311 O O . LYS A 1 177 ? 5.015 -13.618 -6.250 1.00 97.94 177 LYS A O 1
ATOM 1316 N N . SER A 1 178 ? 4.436 -11.435 -6.236 1.00 98.38 178 SER A N 1
ATOM 1317 C CA . SER A 1 178 ? 3.272 -11.571 -5.359 1.00 98.38 178 SER A CA 1
ATOM 1318 C C . SER A 1 178 ? 1.997 -11.128 -6.062 1.00 98.38 178 SER A C 1
ATOM 1320 O O . SER A 1 178 ? 2.000 -10.180 -6.845 1.00 98.38 178 SER A O 1
ATOM 1322 N N . THR A 1 179 ? 0.894 -11.793 -5.740 1.00 98.75 179 THR A N 1
ATOM 1323 C CA . THR A 1 179 ? -0.459 -11.366 -6.105 1.00 98.75 179 THR A CA 1
ATOM 1324 C C . THR A 1 179 ? -1.224 -11.032 -4.836 1.00 98.75 179 THR A C 1
ATOM 1326 O O . THR A 1 179 ? -1.283 -11.849 -3.920 1.00 98.75 179 THR A O 1
ATOM 1329 N N . PHE A 1 180 ? -1.803 -9.836 -4.785 1.00 98.75 180 PHE A N 1
ATOM 1330 C CA . PHE A 1 180 ? -2.667 -9.378 -3.703 1.00 98.75 180 PHE A CA 1
ATOM 1331 C C . PHE A 1 180 ? -4.096 -9.292 -4.235 1.00 98.75 180 PHE A C 1
ATOM 1333 O O . PHE A 1 180 ? -4.357 -8.537 -5.172 1.00 98.75 180 PHE A O 1
ATOM 1340 N N . ARG A 1 181 ? -5.024 -10.058 -3.663 1.00 98.81 181 ARG A N 1
ATOM 1341 C CA . ARG A 1 181 ? -6.407 -10.150 -4.142 1.00 98.81 181 ARG A CA 1
ATOM 1342 C C . ARG A 1 181 ? -7.387 -9.861 -3.020 1.00 98.81 181 ARG A C 1
ATOM 1344 O O . ARG A 1 181 ? -7.263 -10.395 -1.921 1.00 98.81 181 ARG A O 1
ATOM 1351 N N . VAL A 1 182 ? -8.382 -9.047 -3.343 1.00 98.62 182 VAL A N 1
ATOM 1352 C CA . VAL A 1 182 ? -9.498 -8.676 -2.481 1.00 98.62 182 VAL A CA 1
ATOM 1353 C C . VAL A 1 182 ? -10.781 -9.117 -3.173 1.00 98.62 182 VAL A C 1
ATOM 1355 O O . VAL A 1 182 ? -11.158 -8.572 -4.214 1.00 98.62 182 VAL A O 1
ATOM 1358 N N . GLU A 1 183 ? -11.441 -10.130 -2.624 1.00 98.56 183 GLU A N 1
ATOM 1359 C CA . GLU A 1 183 ? -12.602 -10.743 -3.268 1.00 98.56 183 GLU A CA 1
ATOM 1360 C C . GLU A 1 183 ? -13.732 -9.725 -3.492 1.00 98.56 183 GLU A C 1
ATOM 1362 O O . GLU A 1 183 ? -14.088 -8.953 -2.605 1.00 98.56 183 GLU A O 1
ATOM 1367 N N . GLY A 1 184 ? -14.267 -9.681 -4.716 1.00 98.19 184 GLY A N 1
ATOM 1368 C CA . GLY A 1 184 ? -15.321 -8.738 -5.105 1.00 98.19 184 GLY A CA 1
ATOM 1369 C C . GLY A 1 184 ? -14.886 -7.272 -5.255 1.00 98.19 184 GLY A C 1
ATOM 1370 O O . GLY A 1 184 ? -15.686 -6.468 -5.722 1.00 98.19 184 GLY A O 1
ATOM 1371 N N . VAL A 1 185 ? -13.641 -6.919 -4.913 1.00 98.56 185 VAL A N 1
ATOM 1372 C CA . VAL A 1 185 ? -13.115 -5.546 -5.030 1.00 98.56 185 VAL A CA 1
ATOM 1373 C C . VAL A 1 185 ? -12.079 -5.435 -6.142 1.00 98.56 185 VAL A C 1
ATOM 1375 O O . VAL A 1 185 ? -12.141 -4.499 -6.938 1.00 98.56 185 VAL A O 1
ATOM 1378 N N . GLY A 1 186 ? -11.114 -6.356 -6.209 1.00 98.44 186 GLY A N 1
ATOM 1379 C CA . GLY A 1 186 ? -10.041 -6.283 -7.197 1.00 98.44 186 GLY A CA 1
ATOM 1380 C C . GLY A 1 186 ? -8.771 -7.032 -6.819 1.00 98.44 186 GLY A C 1
ATOM 1381 O O . GLY A 1 186 ? -8.726 -7.791 -5.854 1.00 98.44 186 GLY A O 1
ATOM 1382 N N . GLU A 1 187 ? -7.716 -6.811 -7.594 1.00 98.69 187 GLU A N 1
ATOM 1383 C CA . GLU A 1 187 ? -6.416 -7.443 -7.384 1.00 98.69 187 GLU A CA 1
ATOM 1384 C C . GLU A 1 187 ? -5.267 -6.621 -7.972 1.00 98.69 187 GLU A C 1
ATOM 1386 O O . GLU A 1 187 ? -5.456 -5.814 -8.884 1.00 98.69 187 GLU A O 1
ATOM 1391 N N . GLY A 1 188 ? -4.064 -6.875 -7.462 1.00 98.81 188 GLY A N 1
ATOM 1392 C CA . GLY A 1 188 ? -2.795 -6.444 -8.031 1.00 98.81 188 GLY A CA 1
ATOM 1393 C C . GLY A 1 188 ? -1.859 -7.639 -8.206 1.00 98.81 188 GLY A C 1
ATOM 1394 O O . GLY A 1 188 ? -1.735 -8.479 -7.312 1.00 98.81 188 GLY A O 1
ATOM 1395 N N . ARG A 1 189 ? -1.205 -7.727 -9.364 1.00 98.81 189 ARG A N 1
ATOM 1396 C CA . ARG A 1 189 ? -0.214 -8.754 -9.702 1.00 98.81 189 ARG A CA 1
ATOM 1397 C C . ARG A 1 189 ? 1.131 -8.101 -9.933 1.00 98.81 189 ARG A C 1
ATOM 1399 O O . ARG A 1 189 ? 1.250 -7.234 -10.795 1.00 98.81 189 ARG A O 1
ATOM 1406 N N . GLY A 1 190 ? 2.124 -8.519 -9.164 1.00 98.44 190 GLY A N 1
ATOM 1407 C CA . GLY A 1 190 ? 3.498 -8.063 -9.279 1.00 98.44 190 GLY A CA 1
ATOM 1408 C C . GLY A 1 190 ? 4.380 -9.095 -9.968 1.00 98.44 190 GLY A C 1
ATOM 1409 O O . GLY A 1 190 ? 4.266 -10.294 -9.712 1.00 98.44 190 GLY A O 1
ATOM 1410 N N . ASP A 1 191 ? 5.291 -8.618 -10.808 1.00 98.19 191 ASP A N 1
ATOM 1411 C CA . ASP A 1 191 ? 6.440 -9.376 -11.296 1.00 98.19 191 ASP A CA 1
ATOM 1412 C C . ASP A 1 191 ? 7.691 -8.479 -11.279 1.00 98.19 191 ASP A C 1
ATOM 1414 O O . ASP A 1 191 ? 7.648 -7.284 -10.969 1.00 98.19 191 ASP A O 1
ATOM 1418 N N . THR A 1 192 ? 8.847 -9.049 -11.594 1.00 97.62 192 THR A N 1
ATOM 1419 C CA . THR A 1 192 ? 10.087 -8.296 -11.761 1.00 97.62 192 THR A CA 1
ATOM 1420 C C . THR A 1 192 ? 9.998 -7.360 -12.966 1.00 97.62 192 THR A C 1
ATOM 1422 O O . THR A 1 192 ? 9.270 -7.604 -13.933 1.00 97.62 192 THR A O 1
ATOM 1425 N N . LEU A 1 193 ? 10.837 -6.324 -12.973 1.00 97.69 193 LEU A N 1
ATOM 1426 C CA . LEU A 1 193 ? 11.176 -5.661 -14.230 1.00 97.69 193 LEU A CA 1
ATOM 1427 C C . LEU A 1 193 ? 11.863 -6.679 -15.158 1.00 97.69 193 LEU A C 1
ATOM 1429 O O . LEU A 1 193 ? 12.397 -7.693 -14.694 1.00 97.69 193 LEU A O 1
ATOM 1433 N N . LYS A 1 194 ? 11.846 -6.419 -16.467 1.00 97.06 194 LYS A N 1
ATOM 1434 C CA . LYS A 1 194 ? 12.513 -7.256 -17.474 1.00 97.06 194 LYS A CA 1
ATOM 1435 C C . LYS A 1 194 ? 13.528 -6.435 -18.253 1.00 97.06 194 LYS A C 1
ATOM 1437 O O . LYS A 1 194 ? 13.259 -5.277 -18.580 1.00 97.06 194 LYS A O 1
ATOM 1442 N N . ASN A 1 195 ? 14.659 -7.042 -18.590 1.00 97.06 195 ASN A N 1
ATOM 1443 C CA . ASN A 1 195 ? 15.590 -6.474 -19.555 1.00 97.06 195 ASN A CA 1
ATOM 1444 C C . ASN A 1 195 ? 14.886 -6.376 -20.926 1.00 97.06 195 ASN A C 1
ATOM 1446 O O . ASN A 1 195 ? 14.374 -7.388 -21.406 1.00 97.06 195 ASN A O 1
ATOM 1450 N N . PRO A 1 196 ? 14.842 -5.199 -21.577 1.00 95.25 196 PRO A N 1
ATOM 1451 C CA . PRO A 1 196 ? 14.105 -5.030 -22.830 1.00 95.25 196 PRO A CA 1
ATOM 1452 C C . PRO A 1 196 ? 14.724 -5.775 -24.023 1.00 95.25 196 PRO A C 1
ATOM 1454 O O . PRO A 1 196 ? 14.048 -5.956 -25.029 1.00 95.25 196 PRO A O 1
ATOM 1457 N N . VAL A 1 197 ? 15.991 -6.189 -23.927 1.00 97.62 197 VAL A N 1
ATOM 1458 C CA . VAL A 1 197 ? 16.707 -6.913 -24.987 1.00 97.62 197 VAL A CA 1
ATOM 1459 C C . VAL A 1 197 ? 16.623 -8.423 -24.775 1.00 97.62 197 VAL A C 1
ATOM 1461 O O . VAL A 1 197 ? 16.318 -9.149 -25.716 1.00 97.62 197 VAL A O 1
ATOM 1464 N N . THR A 1 198 ? 16.891 -8.903 -23.556 1.00 97.62 198 THR A N 1
ATOM 1465 C CA . THR A 1 198 ? 16.970 -10.351 -23.272 1.00 97.62 198 THR A CA 1
ATOM 1466 C C . THR A 1 198 ? 15.672 -10.943 -22.728 1.00 97.62 198 THR A C 1
ATOM 1468 O O . THR A 1 198 ? 15.476 -12.151 -22.799 1.00 97.62 198 THR A O 1
ATOM 1471 N N . GLY A 1 199 ? 14.779 -10.118 -22.175 1.00 96.75 199 GLY A N 1
ATOM 1472 C CA . GLY A 1 199 ? 13.569 -10.572 -21.485 1.00 96.75 199 GLY A CA 1
ATOM 1473 C C . GLY A 1 199 ? 13.816 -11.164 -20.092 1.00 96.75 199 GLY A C 1
ATOM 1474 O O . GLY A 1 199 ? 12.858 -11.546 -19.425 1.00 96.75 199 GLY A O 1
ATOM 1475 N N . GLU A 1 200 ? 15.067 -11.224 -19.635 1.00 97.94 200 GLU A N 1
ATOM 1476 C CA . GLU A 1 200 ? 15.433 -11.760 -18.321 1.00 97.94 200 GLU A CA 1
ATOM 1477 C C . GLU A 1 200 ? 14.986 -10.842 -17.178 1.00 97.94 200 GLU A C 1
ATOM 1479 O O . GLU A 1 200 ? 14.795 -9.633 -17.361 1.00 97.94 200 GLU A O 1
ATOM 1484 N N . ASP A 1 201 ? 14.854 -11.416 -15.980 1.00 97.75 201 ASP A N 1
ATOM 1485 C CA . ASP A 1 201 ? 14.527 -10.675 -14.764 1.00 97.75 201 ASP A CA 1
ATOM 1486 C C . ASP A 1 201 ? 15.583 -9.586 -14.502 1.00 97.75 201 ASP A C 1
ATOM 1488 O O . ASP A 1 201 ? 16.778 -9.850 -14.376 1.00 97.75 201 ASP A O 1
ATOM 1492 N N . HIS A 1 202 ? 15.123 -8.341 -14.393 1.00 97.31 202 HIS A N 1
ATOM 1493 C CA . HIS A 1 202 ? 15.925 -7.185 -14.022 1.00 97.31 202 HIS A CA 1
ATOM 1494 C C . HIS A 1 202 ? 15.539 -6.764 -12.602 1.00 97.31 202 HIS A C 1
ATOM 1496 O O . HIS A 1 202 ? 14.437 -6.269 -12.361 1.00 97.31 202 HIS A O 1
ATOM 1502 N N . LEU A 1 203 ? 16.423 -7.018 -11.641 1.00 97.19 203 LEU A N 1
ATOM 1503 C CA . LEU A 1 203 ? 16.151 -6.785 -10.224 1.00 97.19 203 LEU A CA 1
ATOM 1504 C C . LEU A 1 203 ? 16.671 -5.408 -9.808 1.00 97.19 203 LEU A C 1
ATOM 1506 O O . LEU A 1 203 ? 17.862 -5.131 -9.930 1.00 97.19 203 LEU A O 1
ATOM 1510 N N . VAL A 1 204 ? 15.769 -4.560 -9.312 1.00 96.50 204 VAL A N 1
ATOM 1511 C CA . VAL A 1 204 ? 16.082 -3.202 -8.846 1.00 96.50 204 VAL A CA 1
ATOM 1512 C C . VAL A 1 204 ? 15.496 -3.005 -7.460 1.00 96.50 204 VAL A C 1
ATOM 1514 O O . VAL A 1 204 ? 14.288 -3.153 -7.280 1.00 96.50 204 VAL A O 1
ATOM 1517 N N . ASP A 1 205 ? 16.340 -2.652 -6.498 1.00 97.12 205 ASP A N 1
ATOM 1518 C CA . ASP A 1 205 ? 15.943 -2.234 -5.155 1.00 97.12 205 ASP A CA 1
ATOM 1519 C C . ASP A 1 205 ? 16.183 -0.731 -5.020 1.00 97.12 205 ASP A C 1
ATOM 1521 O O . ASP A 1 205 ? 17.198 -0.214 -5.489 1.00 97.12 205 ASP A O 1
ATOM 1525 N N . VAL A 1 206 ? 15.278 -0.043 -4.331 1.00 97.06 206 VAL A N 1
ATOM 1526 C CA . VAL A 1 206 ? 15.465 1.352 -3.925 1.00 97.06 206 VAL A CA 1
ATOM 1527 C C . VAL A 1 206 ? 15.707 1.385 -2.428 1.00 97.06 206 VAL A C 1
ATOM 1529 O O . VAL A 1 206 ? 14.952 0.787 -1.663 1.00 97.06 206 VAL A O 1
ATOM 1532 N N . VAL A 1 207 ? 16.754 2.095 -2.015 1.00 97.44 207 VAL A N 1
ATOM 1533 C CA . VAL A 1 207 ? 17.053 2.357 -0.607 1.00 97.44 207 VAL A CA 1
ATOM 1534 C C . VAL A 1 207 ? 16.821 3.837 -0.337 1.00 97.44 207 VAL A C 1
ATOM 1536 O O . VAL A 1 207 ? 17.422 4.697 -0.978 1.00 97.44 207 VAL A O 1
ATOM 1539 N N . LEU A 1 208 ? 15.924 4.116 0.603 1.00 96.31 208 LEU A N 1
ATOM 1540 C CA . LEU A 1 208 ? 15.608 5.444 1.107 1.00 96.31 208 LEU A CA 1
ATOM 1541 C C . LEU A 1 208 ? 16.019 5.489 2.579 1.00 96.31 208 LEU A C 1
ATOM 1543 O O . LEU A 1 208 ? 15.217 5.175 3.454 1.00 96.31 208 LEU A O 1
ATOM 1547 N N . ASP A 1 209 ? 17.256 5.900 2.869 1.00 92.88 209 ASP A N 1
ATOM 1548 C CA . ASP A 1 209 ? 17.810 5.903 4.238 1.00 92.88 209 ASP A CA 1
ATOM 1549 C C . ASP A 1 209 ? 16.912 6.614 5.262 1.00 92.88 209 ASP A C 1
ATOM 1551 O O . ASP A 1 209 ? 16.880 6.256 6.436 1.00 92.88 209 ASP A O 1
AT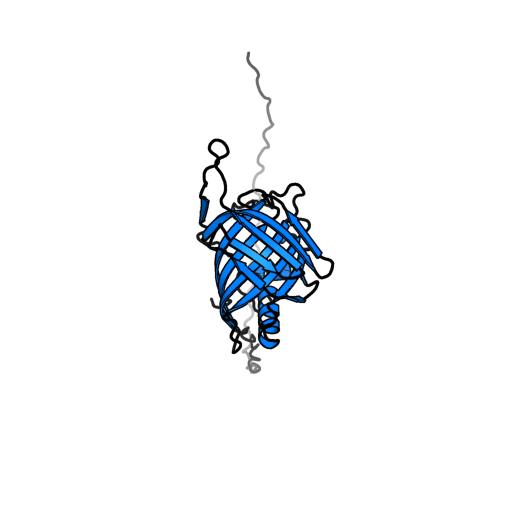OM 1555 N N . ARG A 1 210 ? 16.172 7.633 4.809 1.00 91.62 210 ARG A N 1
ATOM 1556 C CA . ARG A 1 210 ? 15.200 8.397 5.606 1.00 91.62 210 ARG A CA 1
ATOM 1557 C C . ARG A 1 210 ? 13.799 8.372 4.992 1.00 91.62 210 ARG A C 1
ATOM 1559 O O . ARG A 1 210 ? 13.060 9.347 5.098 1.00 91.62 210 ARG A O 1
ATOM 1566 N N . GLY A 1 211 ? 13.467 7.298 4.278 1.00 93.94 211 GLY A N 1
ATOM 1567 C CA . GLY A 1 211 ? 12.134 7.099 3.721 1.00 93.94 211 GLY A CA 1
ATOM 1568 C C . GLY A 1 211 ? 11.096 6.986 4.834 1.00 93.94 211 GLY A C 1
ATOM 1569 O O . GLY A 1 211 ? 11.309 6.282 5.817 1.00 93.94 211 GLY A O 1
ATOM 1570 N N . PHE A 1 212 ? 9.979 7.699 4.691 1.00 93.12 212 PHE A N 1
ATOM 1571 C CA . PHE A 1 212 ? 8.941 7.769 5.726 1.00 93.12 212 PHE A CA 1
ATOM 1572 C C . PHE A 1 212 ? 7.855 6.689 5.571 1.00 93.12 212 PHE A C 1
ATOM 1574 O O . PHE A 1 212 ? 7.196 6.349 6.548 1.00 93.12 212 PHE A O 1
ATOM 1581 N N . ILE A 1 213 ? 7.676 6.133 4.363 1.00 95.88 213 ILE A N 1
ATOM 1582 C CA . ILE A 1 213 ? 6.777 4.991 4.106 1.00 95.88 213 ILE A CA 1
ATOM 1583 C C . ILE A 1 213 ? 7.542 3.672 4.268 1.00 95.88 213 ILE A C 1
ATOM 1585 O O . ILE A 1 213 ? 7.074 2.753 4.933 1.00 95.88 213 ILE A O 1
ATOM 1589 N N . TRP A 1 214 ? 8.729 3.578 3.677 1.00 97.00 214 TRP A N 1
ATOM 1590 C CA . TRP A 1 214 ? 9.626 2.428 3.759 1.00 97.00 214 TRP A CA 1
ATOM 1591 C C . TRP A 1 214 ? 11.057 2.885 3.475 1.00 97.00 214 TRP A C 1
ATOM 1593 O O . TRP A 1 214 ? 11.274 3.900 2.813 1.00 97.00 214 TRP A O 1
ATOM 1603 N N . THR A 1 215 ? 12.040 2.128 3.961 1.00 97.19 215 THR A N 1
ATOM 1604 C CA . THR A 1 215 ? 13.471 2.421 3.757 1.00 97.19 215 THR A CA 1
ATOM 1605 C C . THR A 1 215 ? 14.117 1.539 2.695 1.00 97.19 215 THR A C 1
ATOM 1607 O O . THR A 1 215 ? 15.155 1.894 2.141 1.00 97.19 215 THR A O 1
ATOM 1610 N N . ARG A 1 216 ? 13.493 0.406 2.358 1.00 97.75 216 ARG A N 1
ATOM 1611 C CA . ARG A 1 216 ? 13.882 -0.443 1.232 1.00 97.75 216 ARG A CA 1
ATOM 1612 C C . ARG A 1 216 ? 12.650 -0.918 0.471 1.00 97.75 216 ARG A C 1
ATOM 1614 O O . ARG A 1 216 ? 11.782 -1.562 1.054 1.00 97.75 216 ARG A O 1
ATOM 1621 N N . GLY A 1 217 ? 12.622 -0.633 -0.825 1.00 97.94 217 GLY A N 1
ATOM 1622 C CA . GLY A 1 217 ? 11.579 -1.049 -1.752 1.00 97.94 217 GLY A CA 1
ATOM 1623 C C . GLY A 1 217 ? 12.123 -2.016 -2.795 1.00 97.94 217 GLY A C 1
ATOM 1624 O O . GLY A 1 217 ? 13.099 -1.730 -3.487 1.00 97.94 217 GLY A O 1
ATOM 1625 N N . GLU A 1 218 ? 11.477 -3.164 -2.924 1.00 98.19 218 GLU A N 1
ATOM 1626 C CA . GLU A 1 218 ? 11.722 -4.138 -3.971 1.00 98.19 218 GLU A CA 1
ATOM 1627 C C . GLU A 1 218 ? 10.900 -3.791 -5.223 1.00 98.19 218 GLU A C 1
ATOM 1629 O O . GLU A 1 218 ? 9.716 -4.120 -5.308 1.00 98.19 218 GLU A O 1
ATOM 1634 N N . CYS A 1 219 ? 11.513 -3.127 -6.208 1.00 98.06 219 CYS A N 1
ATOM 1635 C CA . CYS A 1 219 ? 10.802 -2.642 -7.392 1.00 98.06 219 CYS A CA 1
ATOM 1636 C C . CYS A 1 219 ? 10.508 -3.744 -8.416 1.00 98.06 219 CYS A C 1
ATOM 1638 O O . CYS A 1 219 ? 11.310 -4.660 -8.636 1.00 98.06 219 CYS A O 1
ATOM 1640 N N . GLY A 1 220 ? 9.381 -3.596 -9.103 1.00 97.75 220 GLY A N 1
ATOM 1641 C CA . GLY A 1 220 ? 8.921 -4.480 -10.159 1.00 97.75 220 GLY A CA 1
ATOM 1642 C C . GLY A 1 220 ? 7.978 -3.788 -11.145 1.00 97.75 220 GLY A C 1
ATOM 1643 O O . GLY A 1 220 ? 7.767 -2.573 -11.098 1.00 97.75 220 GLY A O 1
ATOM 1644 N N . ALA A 1 221 ? 7.418 -4.589 -12.046 1.00 98.19 221 ALA A N 1
ATOM 1645 C CA . ALA A 1 221 ? 6.325 -4.195 -12.924 1.00 98.19 221 ALA A CA 1
ATOM 1646 C C . ALA A 1 221 ? 5.049 -4.876 -12.434 1.00 98.19 221 ALA A C 1
ATOM 1648 O O . ALA A 1 221 ? 5.041 -6.092 -12.243 1.00 98.19 221 ALA A O 1
ATOM 1649 N N . GLY A 1 222 ? 3.979 -4.112 -12.239 1.00 97.94 222 GLY A N 1
ATOM 1650 C CA . GLY A 1 222 ? 2.708 -4.666 -11.793 1.00 97.94 222 GLY A CA 1
ATOM 1651 C C . GLY A 1 222 ? 1.530 -4.207 -12.626 1.00 97.94 222 GLY A C 1
ATOM 1652 O O . GLY A 1 222 ? 1.590 -3.196 -13.319 1.00 97.94 222 GLY A O 1
ATOM 1653 N N . SER A 1 223 ? 0.452 -4.967 -12.527 1.00 98.62 223 SER A N 1
ATOM 1654 C CA . SER A 1 223 ? -0.855 -4.610 -13.065 1.00 98.62 223 SER A CA 1
ATOM 1655 C C . SER A 1 223 ? -1.881 -4.738 -11.957 1.00 98.62 223 SER A C 1
ATOM 1657 O O . SER A 1 223 ? -1.840 -5.699 -11.187 1.00 98.62 223 SER A O 1
ATOM 1659 N N . PHE A 1 224 ? -2.798 -3.787 -11.860 1.00 98.81 224 PHE A N 1
ATOM 1660 C CA . PHE A 1 224 ? -3.838 -3.813 -10.844 1.00 98.81 224 PHE A CA 1
ATOM 1661 C C . PHE A 1 224 ? -5.138 -3.221 -11.361 1.00 98.81 224 PHE A C 1
ATOM 1663 O O . PHE A 1 224 ? -5.143 -2.319 -12.198 1.00 98.81 224 PHE A O 1
ATOM 1670 N N . GLN A 1 225 ? -6.238 -3.702 -10.797 1.00 98.75 225 GLN A N 1
ATOM 1671 C CA . GLN A 1 225 ? -7.550 -3.088 -10.906 1.00 98.75 225 GLN A CA 1
ATOM 1672 C C . GLN A 1 225 ? -8.307 -3.290 -9.598 1.00 98.75 225 GLN A C 1
ATOM 1674 O O . GLN A 1 225 ? -8.294 -4.380 -9.028 1.00 98.75 225 GLN A O 1
ATOM 1679 N N . ALA A 1 226 ? -8.982 -2.254 -9.116 1.00 98.75 226 ALA A N 1
ATOM 1680 C CA . ALA A 1 226 ? -9.844 -2.355 -7.951 1.00 98.75 226 ALA A CA 1
ATOM 1681 C C . ALA A 1 226 ? -10.963 -1.317 -8.005 1.00 98.75 226 ALA A C 1
ATOM 1683 O O . ALA A 1 226 ? -10.760 -0.197 -8.476 1.00 98.75 226 ALA A O 1
ATOM 1684 N N . SER A 1 227 ? -12.154 -1.695 -7.542 1.00 98.75 227 SER A N 1
ATOM 1685 C CA . SER A 1 227 ? -13.324 -0.820 -7.468 1.00 98.75 227 SER A CA 1
ATOM 1686 C C . SER A 1 227 ? -14.133 -1.086 -6.204 1.00 98.75 227 SER A C 1
ATOM 1688 O O . SER A 1 227 ? -14.532 -2.216 -5.945 1.00 98.75 227 SER A O 1
ATOM 1690 N N . ALA A 1 228 ? -14.407 -0.042 -5.427 1.00 98.38 228 ALA A N 1
ATOM 1691 C CA . ALA A 1 228 ? -15.267 -0.110 -4.248 1.00 98.38 228 ALA A CA 1
ATOM 1692 C C . ALA A 1 228 ? -15.811 1.280 -3.900 1.00 98.38 228 ALA A C 1
ATOM 1694 O O . ALA A 1 228 ? -15.151 2.279 -4.167 1.00 98.38 228 ALA A O 1
ATOM 1695 N N . ALA A 1 229 ? -17.009 1.351 -3.309 1.00 97.06 229 ALA A N 1
ATOM 1696 C CA . ALA A 1 229 ? -17.631 2.601 -2.841 1.00 97.06 229 ALA A CA 1
ATOM 1697 C C . ALA A 1 229 ? -17.550 3.774 -3.854 1.00 97.06 229 ALA A C 1
ATOM 1699 O O . ALA A 1 229 ? -17.259 4.911 -3.495 1.00 97.06 229 ALA A O 1
ATOM 1700 N N . GLY A 1 230 ? -17.768 3.489 -5.146 1.00 96.50 230 GLY A N 1
ATOM 1701 C CA . GLY A 1 230 ? -17.731 4.494 -6.221 1.00 96.50 230 GLY A CA 1
ATOM 1702 C C . GLY A 1 230 ? -16.333 4.993 -6.616 1.00 96.50 230 GLY A C 1
ATOM 1703 O O . GLY A 1 230 ? -16.222 5.904 -7.437 1.00 96.50 230 GLY A O 1
ATOM 1704 N N . LEU A 1 231 ? -15.266 4.410 -6.063 1.00 98.38 231 LEU A N 1
ATOM 1705 C CA . LEU A 1 231 ? -13.882 4.681 -6.431 1.00 98.38 231 LEU A CA 1
ATOM 1706 C C . LEU A 1 231 ? -13.298 3.499 -7.210 1.00 98.38 231 LEU A C 1
ATOM 1708 O O . LEU A 1 231 ? -13.302 2.373 -6.719 1.00 98.38 231 LEU A O 1
ATOM 1712 N N . SER A 1 232 ? -12.750 3.780 -8.393 1.00 98.44 232 SER A N 1
ATOM 1713 C CA . SER A 1 232 ? -12.081 2.803 -9.257 1.00 98.44 232 SER A CA 1
ATOM 1714 C C . SER A 1 232 ? -10.661 3.252 -9.580 1.00 98.44 232 SER A C 1
ATOM 1716 O O . SER A 1 232 ? -10.433 4.414 -9.924 1.00 98.44 232 SER A O 1
ATOM 1718 N N . VAL A 1 233 ? -9.714 2.322 -9.498 1.00 98.62 233 VAL A N 1
ATOM 1719 C CA . VAL A 1 233 ? -8.308 2.521 -9.862 1.00 98.62 233 VAL A CA 1
ATOM 1720 C C . VAL A 1 233 ? -7.821 1.329 -10.672 1.00 98.62 233 VAL A C 1
ATOM 1722 O O . VAL A 1 233 ? -8.180 0.191 -10.376 1.00 98.62 233 VAL A O 1
ATOM 1725 N N . ALA A 1 234 ? -7.020 1.587 -11.699 1.00 98.50 234 ALA A N 1
ATOM 1726 C CA . ALA A 1 234 ? -6.381 0.541 -12.479 1.00 98.50 234 ALA A CA 1
ATOM 1727 C C . ALA A 1 234 ? -5.144 1.077 -13.200 1.00 98.50 234 ALA A C 1
ATOM 1729 O O . ALA A 1 234 ? -5.096 2.257 -13.565 1.00 98.50 234 ALA A O 1
ATOM 1730 N N . ALA A 1 235 ? -4.175 0.199 -13.427 1.00 98.50 235 ALA A N 1
ATOM 1731 C CA . ALA A 1 235 ? -3.082 0.411 -14.361 1.00 98.50 235 ALA A CA 1
ATOM 1732 C C . ALA A 1 235 ? -2.492 -0.934 -14.785 1.00 98.50 235 ALA A C 1
ATOM 1734 O O . ALA A 1 235 ? -2.530 -1.911 -14.038 1.00 98.50 235 ALA A O 1
ATOM 1735 N N . GLU A 1 236 ? -1.918 -0.958 -15.981 1.00 97.81 236 GLU A N 1
ATOM 1736 C CA . GLU A 1 236 ? -1.262 -2.129 -16.545 1.00 97.81 236 GLU A CA 1
ATOM 1737 C C . GLU A 1 236 ? 0.229 -1.864 -16.690 1.00 97.81 236 GLU A C 1
ATOM 1739 O O . GLU A 1 236 ? 0.628 -0.796 -17.164 1.00 97.81 236 GLU A O 1
ATOM 1744 N N . ARG A 1 237 ? 1.046 -2.854 -16.316 1.00 96.62 237 ARG A N 1
ATOM 1745 C CA . ARG A 1 237 ? 2.506 -2.823 -16.466 1.00 96.62 237 ARG A CA 1
ATOM 1746 C C . ARG A 1 237 ? 3.120 -1.505 -15.951 1.00 96.62 237 ARG A C 1
ATOM 1748 O O . ARG A 1 237 ? 3.949 -0.880 -16.613 1.00 96.62 237 ARG A O 1
ATOM 1755 N N . SER A 1 238 ? 2.697 -1.094 -14.763 1.00 98.06 238 SER A N 1
ATOM 1756 C CA . SER A 1 238 ? 3.074 0.141 -14.082 1.00 98.06 238 SER A CA 1
ATOM 1757 C C . SER A 1 238 ? 3.965 -0.138 -12.866 1.00 98.06 238 SER A C 1
ATOM 1759 O O . SER A 1 238 ? 4.439 -1.261 -12.664 1.00 98.06 238 SER A O 1
ATOM 1761 N N . ASN A 1 239 ? 4.254 0.899 -12.077 1.00 98.19 239 ASN A N 1
ATOM 1762 C CA . ASN A 1 239 ? 5.071 0.784 -10.878 1.00 98.19 239 ASN A CA 1
ATOM 1763 C C . ASN A 1 239 ? 4.470 -0.198 -9.865 1.00 98.19 239 ASN A C 1
ATOM 1765 O O . ASN A 1 239 ? 3.310 -0.081 -9.469 1.00 98.19 239 ASN A O 1
ATOM 1769 N N . TRP A 1 240 ? 5.310 -1.113 -9.401 1.00 98.06 240 TRP A N 1
ATOM 1770 C CA . TRP A 1 240 ? 5.011 -2.072 -8.352 1.00 98.06 240 TRP A CA 1
ATOM 1771 C C . TRP A 1 240 ? 6.179 -2.103 -7.374 1.00 98.06 240 TRP A C 1
ATOM 1773 O O . TRP A 1 240 ? 7.333 -2.209 -7.797 1.00 98.06 240 TRP A O 1
ATOM 1783 N N . ILE A 1 241 ? 5.891 -1.986 -6.081 1.00 98.38 241 ILE A N 1
ATOM 1784 C CA . ILE A 1 241 ? 6.901 -2.051 -5.028 1.00 98.38 241 ILE A CA 1
ATOM 1785 C C . ILE A 1 241 ? 6.391 -2.961 -3.917 1.00 98.38 241 ILE A C 1
ATOM 1787 O O . ILE A 1 241 ? 5.347 -2.721 -3.311 1.00 98.38 241 ILE A O 1
ATOM 1791 N N . TYR A 1 242 ? 7.176 -3.992 -3.628 1.00 98.69 242 TYR A N 1
ATOM 1792 C CA . TYR A 1 242 ? 7.048 -4.764 -2.400 1.00 98.69 242 TYR A CA 1
ATOM 1793 C C . TYR A 1 242 ? 8.003 -4.200 -1.346 1.00 98.69 242 TYR A C 1
ATOM 1795 O O . TYR A 1 242 ? 9.133 -3.843 -1.669 1.00 98.69 242 TYR A O 1
ATOM 1803 N N . TYR A 1 243 ? 7.593 -4.117 -0.086 1.00 98.62 243 TYR A N 1
ATOM 1804 C CA . TYR A 1 243 ? 8.469 -3.616 0.976 1.00 98.62 243 TYR A CA 1
ATOM 1805 C C . TYR A 1 243 ? 8.120 -4.210 2.337 1.00 98.62 243 TYR A C 1
ATOM 1807 O O . TYR A 1 243 ? 7.018 -4.707 2.560 1.00 98.62 243 TYR A O 1
ATOM 1815 N N . GLN A 1 244 ? 9.076 -4.143 3.262 1.00 98.38 244 GLN A N 1
ATOM 1816 C CA . GLN A 1 244 ? 8.788 -4.261 4.690 1.00 98.38 244 GLN A CA 1
ATOM 1817 C C . GLN A 1 244 ? 8.576 -2.861 5.255 1.00 98.38 244 GLN A C 1
ATOM 1819 O O . GLN A 1 244 ? 9.268 -1.923 4.853 1.00 98.38 244 GLN A O 1
ATOM 1824 N N . PHE A 1 245 ? 7.647 -2.724 6.190 1.00 98.12 245 PHE A N 1
ATOM 1825 C CA . PHE A 1 245 ? 7.415 -1.474 6.895 1.00 98.12 245 PHE A CA 1
ATOM 1826 C C . PHE A 1 245 ? 7.495 -1.660 8.406 1.00 98.12 245 PHE A C 1
ATOM 1828 O O . PHE A 1 245 ? 7.139 -2.713 8.937 1.00 98.12 245 PHE A O 1
ATOM 1835 N N . GLU A 1 246 ? 7.931 -0.598 9.076 1.00 97.50 246 GLU A N 1
ATOM 1836 C CA . GLU A 1 246 ? 7.874 -0.410 10.521 1.00 97.50 246 GLU A CA 1
ATOM 1837 C C . GLU A 1 246 ? 7.437 1.034 10.765 1.00 97.50 246 GLU A C 1
ATOM 1839 O O . GLU A 1 246 ? 8.127 1.976 10.378 1.00 97.50 246 GLU A O 1
ATOM 1844 N N . TRP A 1 247 ? 6.255 1.204 11.345 1.00 98.06 247 TRP A N 1
ATOM 1845 C CA . TRP A 1 247 ? 5.597 2.491 11.546 1.00 98.06 247 TRP A CA 1
ATOM 1846 C C . TRP A 1 247 ? 5.209 2.643 13.006 1.00 98.06 247 TRP A C 1
ATOM 1848 O O . TRP A 1 247 ? 4.806 1.669 13.642 1.00 98.06 247 TRP A O 1
ATOM 1858 N N . SER A 1 248 ? 5.298 3.855 13.539 1.00 97.06 248 SER A N 1
ATOM 1859 C CA . SER A 1 248 ? 4.882 4.154 14.906 1.00 97.06 248 SER A CA 1
ATOM 1860 C C . SER A 1 248 ? 4.656 5.654 15.098 1.00 97.06 248 SER A C 1
ATOM 1862 O O . SER A 1 248 ? 5.125 6.484 14.316 1.00 97.06 248 SER A O 1
ATOM 1864 N N . ASN A 1 249 ? 3.960 6.004 16.180 1.00 95.75 249 ASN A N 1
ATOM 1865 C CA . ASN A 1 249 ? 3.924 7.369 16.721 1.00 95.75 249 ASN A CA 1
ATOM 1866 C C . ASN A 1 249 ? 4.769 7.528 17.998 1.00 95.75 249 ASN A C 1
ATOM 1868 O O . ASN A 1 249 ? 4.606 8.493 18.751 1.00 95.75 249 ASN A O 1
ATOM 1872 N N . ALA A 1 250 ? 5.634 6.553 18.280 1.00 83.88 250 ALA A N 1
ATOM 1873 C CA . ALA A 1 250 ? 6.631 6.657 19.330 1.00 83.88 250 ALA A CA 1
ATOM 1874 C C . ALA A 1 250 ? 7.873 7.343 18.747 1.00 83.88 250 ALA A C 1
ATOM 1876 O O . ALA A 1 250 ? 8.375 6.915 17.710 1.00 83.88 250 ALA A O 1
ATOM 1877 N N . ALA A 1 251 ? 8.306 8.423 19.401 1.00 59.22 251 ALA A N 1
ATOM 1878 C CA . ALA A 1 251 ? 9.540 9.135 19.075 1.00 59.22 251 ALA A CA 1
ATOM 1879 C C . ALA A 1 251 ? 10.785 8.299 19.395 1.00 59.22 251 ALA A C 1
ATOM 1881 O O . ALA A 1 251 ? 10.717 7.503 20.363 1.00 59.22 251 ALA A O 1
#

Secondary structure (DSSP, 8-state):
---PPPP--PPPP---------PPPPPPPPPPPP-PPPPP--------PPPEEEEEEEEEEESSSTT-GGGGTS---STTS-EEEEEEEEEEEEEETTEE-TT-EEEEEEEESS-GGG--EEEEEEE-TT--HHHHHHHHHHHTTTT--BTHHHHGGGEEEEEEEE--EEEEEETTEEEEEETTTEEEEEE-EE-TTT--EE-EEEE-TT-SS-SEEEEEEEEEEEEETTEEEEEEEEEEEEEEEEEES--

Sequence (251 aa):
MHRTPPATVGGRARPALDTPGSPAVESPRSPRSTSCREPPNLREGTMAATRWYLKGQGYEFCNCQFGCGCNFGGFPNSQDGSCRALVGLAIGEGRCGEVDLGGVKCAGLFHWPKAIHEGHGRAVFVVDPATTDPQVEALAQIFTGQLGGNPWEILGPTFTVQGLVRAPITIEGRGRKSTFRVEGVGEGRGDTLKNPVTGEDHLVDVVLDRGFIWTRGECGAGSFQASAAGLSVAAERSNWIYYQFEWSNAA

Foldseek 3Di:
DDDDDDDDDDDDDDDDDDDDDDDDDDDDDDDDDDDDDDDDDPPPPPVLQFWKKFWWKKKKDWQAAFPAVVLVVGAGRHPQQKTWIKMKTQTQFMDGRPDTLHRKIKIKTKIDSHGLQVAPMEIEMETELPQDPVNVVSVLCQQLCVSPWFPRVPRNRRYDYLYYYHFHWDWDDDFQQIKIDTPPWWIKGGDAAADPPPRDGDWDKDAQVPDRFARIWGWTFMWIWGDDSHDIDTHHRHIITMGIDMMIPDD

Nearest PDB structures (foldseek):
  1ggk-assembly1_D  TM=2.281E-01  e=8.400E+00  Escherichia coli
  1p7z-assembly1_D  TM=2.412E-01  e=8.400E+00  Escherichia coli

Mean predicted aligned error: 10.95 Å

Radius of gyratio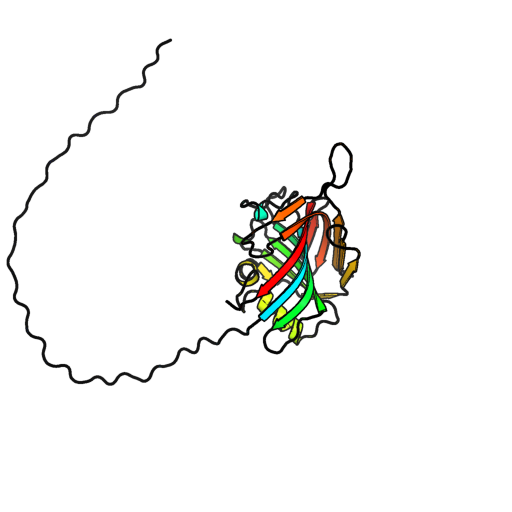n: 28.43 Å; Cα contacts (8 Å, |Δi|>4): 545; chains: 1; bounding box: 52×81×83 Å

pLDDT: mean 86.95, std 21.66, range [34.19, 98.88]

Solvent-accessible surface area (backbone atoms only — not comparable to full-atom values): 13995 Å² total; per-residue (Å²): 137,90,81,86,84,86,89,80,85,86,80,81,88,78,84,89,80,90,81,83,90,80,81,91,78,86,82,83,85,82,79,86,84,76,87,77,81,78,79,82,82,78,74,79,72,72,73,75,62,64,52,34,38,41,28,30,41,39,42,39,37,34,46,18,41,74,79,30,32,57,79,73,83,47,56,44,53,18,96,80,34,31,38,36,30,47,35,37,38,43,26,61,41,31,35,45,66,90,44,71,39,48,70,40,43,37,34,38,42,36,41,18,74,32,46,62,92,78,24,82,20,38,32,33,39,35,32,26,68,86,59,47,70,72,44,50,53,50,48,49,38,38,55,50,17,75,44,41,29,51,46,22,44,69,53,17,75,22,41,46,81,64,44,78,45,74,33,56,67,50,76,45,78,56,71,39,49,23,35,45,38,33,58,96,36,35,40,38,43,33,29,58,31,57,38,92,87,80,64,44,81,36,89,47,74,50,76,32,97,81,41,61,74,40,44,46,36,39,40,18,31,14,34,34,40,38,44,51,78,94,46,75,42,66,38,71,77,12,12,19,35,25,32,58,36,77,35,37,50,70,131